Protein AF-0000000084494876 (afdb_homodimer)

Radius of gyration: 20.7 Å; Cα contacts (8 Å, |Δi|>4): 633; chains: 2; bounding box: 42×63×47 Å

InterPro domains:
  IPR000182 GNAT domain [PF00583] (44-139)
  IPR000182 GNAT domain [PS51186] (1-165)
  IPR016181 Acyl-CoA N-acyltransferase [SSF55729] (1-165)

Sequence (330 aa):
MLIRNIRPNDSEKFVKLVKAVENESNFMLFEPGERMMEPGQQKRRIEAMEKEGNSTIILAEDNNDLIGYLIAIGGSARRKRHSAYLVIGILKEYRGLGIGTKLFKNLEEWAHEHHIHRLELTVIANNEAGLGLYKKIGFVSEGIKKHSLLINDNYVDEYYMAKLLMLIRNIRPNDSEKFVKLVKAVENESNFMLFEPGERMMEPGQQKRRIEAMEKEGNSTIILAEDNNDLIGYLIAIGGSARRKRHSAYLVIGILKEYRGLGIGTKLFKNLEEWAHEHHIHRLELTVIANNEAGLGLYKKIGFVSEGIKKHSLLINDNYVDEYYMAKLL

Structure (mmCIF, N/CA/C/O backbone):
data_AF-0000000084494876-model_v1
#
loop_
_entity.id
_entity.type
_entity.pdbx_description
1 polymer 'GCN5 family acetyltransferase'
#
loop_
_atom_site.group_PDB
_atom_site.id
_atom_site.type_symbol
_atom_site.label_atom_id
_atom_site.label_alt_id
_atom_site.label_comp_id
_atom_site.label_asym_id
_atom_site.label_entity_id
_atom_site.label_seq_id
_atom_site.pdbx_PDB_ins_code
_atom_site.Cartn_x
_atom_site.Cartn_y
_atom_site.Cartn_z
_atom_site.occupancy
_atom_site.B_iso_or_equiv
_atom_site.auth_seq_id
_atom_site.auth_comp_id
_atom_site.auth_asym_id
_atom_site.auth_atom_id
_atom_site.pdbx_PDB_model_num
ATOM 1 N N . MET A 1 1 ? -7.777 29.594 13.438 1 90.12 1 MET A N 1
ATOM 2 C CA . MET A 1 1 ? -7.43 28.344 12.758 1 90.12 1 MET A CA 1
ATOM 3 C C . MET A 1 1 ? -8.688 27.594 12.32 1 90.12 1 MET A C 1
ATOM 5 O O . MET A 1 1 ? -9.617 27.406 13.109 1 90.12 1 MET A O 1
ATOM 9 N N . LEU A 1 2 ? -8.781 27.281 11.094 1 96.12 2 LEU A N 1
ATOM 10 C CA . LEU A 1 2 ? -9.938 26.625 10.492 1 96.12 2 LEU A CA 1
ATOM 11 C C . LEU A 1 2 ? -9.57 25.234 9.992 1 96.12 2 LEU A C 1
ATOM 13 O O . LEU A 1 2 ? -8.508 25.047 9.383 1 96.12 2 LEU A O 1
ATOM 17 N N . ILE A 1 3 ? -10.398 24.25 10.359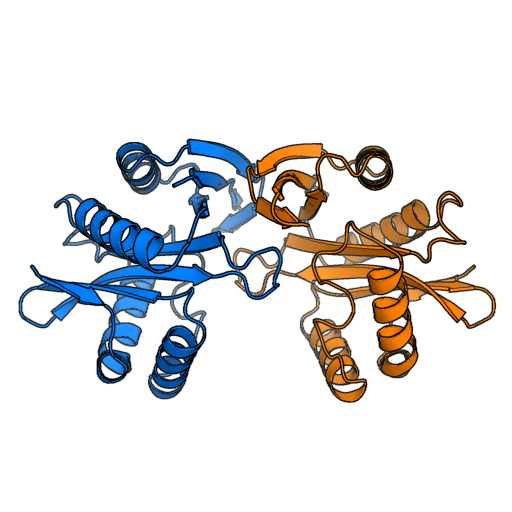 1 98.56 3 ILE A N 1
ATOM 18 C CA . ILE A 1 3 ? -10.273 22.906 9.828 1 98.56 3 ILE A CA 1
ATOM 19 C C . ILE A 1 3 ? -11.414 22.625 8.852 1 98.56 3 ILE A C 1
ATOM 21 O O . ILE A 1 3 ? -12.586 22.797 9.188 1 98.56 3 ILE A O 1
ATOM 25 N N . ARG A 1 4 ? -11.047 22.172 7.688 1 97.56 4 ARG A N 1
ATOM 26 C CA . ARG A 1 4 ? -12.102 21.953 6.699 1 97.56 4 ARG A CA 1
ATOM 27 C C . ARG A 1 4 ? -11.648 20.953 5.637 1 97.56 4 ARG A C 1
ATOM 29 O O . ARG A 1 4 ? -10.453 20.703 5.484 1 97.56 4 ARG A O 1
ATOM 36 N N . ASN A 1 5 ? -12.609 20.484 4.852 1 97.31 5 ASN A N 1
ATOM 37 C CA . ASN A 1 5 ? -12.305 19.641 3.701 1 97.31 5 ASN A CA 1
ATOM 38 C C . ASN A 1 5 ? -11.703 20.453 2.555 1 97.31 5 ASN A C 1
ATOM 40 O O . ASN A 1 5 ? -12.07 21.609 2.35 1 97.31 5 ASN A O 1
ATOM 44 N N . ILE A 1 6 ? -10.914 19.844 1.792 1 98.25 6 ILE A N 1
ATOM 45 C CA . ILE A 1 6 ? -10.305 20.453 0.62 1 98.25 6 ILE A CA 1
ATOM 46 C C . ILE A 1 6 ? -11.367 20.688 -0.452 1 98.25 6 ILE A C 1
ATOM 48 O O . ILE A 1 6 ? -12.367 19.969 -0.501 1 98.25 6 ILE A O 1
ATOM 52 N N . ARG A 1 7 ? -11.156 21.734 -1.254 1 97 7 ARG A N 1
ATOM 53 C CA . ARG A 1 7 ? -11.906 22 -2.479 1 97 7 ARG A CA 1
ATOM 54 C C . ARG A 1 7 ? -10.977 22.047 -3.686 1 97 7 ARG A C 1
ATOM 56 O O . ARG A 1 7 ? -9.789 22.344 -3.547 1 97 7 ARG A O 1
ATOM 63 N N . PRO A 1 8 ? -11.57 21.719 -4.863 1 97.12 8 PRO A N 1
ATOM 64 C CA . PRO A 1 8 ? -10.719 21.734 -6.055 1 97.12 8 PRO A CA 1
ATOM 65 C C . PRO A 1 8 ? -9.945 23.031 -6.219 1 97.12 8 PRO A C 1
ATOM 67 O O . PRO A 1 8 ? -8.789 23.031 -6.648 1 97.12 8 PRO A O 1
ATOM 70 N N . ASN A 1 9 ? -10.438 24.094 -5.816 1 96.31 9 ASN A N 1
ATOM 71 C CA . ASN A 1 9 ? -9.805 25.406 -5.98 1 96.31 9 ASN A CA 1
ATOM 72 C C . ASN A 1 9 ? -8.648 25.594 -4.996 1 96.31 9 ASN A C 1
ATOM 74 O O . ASN A 1 9 ? -7.871 26.531 -5.125 1 96.31 9 ASN A O 1
ATOM 78 N N . ASP A 1 10 ? -8.469 24.672 -4.062 1 97.62 10 ASP A N 1
ATOM 79 C CA . ASP A 1 10 ? -7.367 24.734 -3.109 1 97.62 10 ASP A CA 1
ATOM 80 C C . ASP A 1 10 ? -6.098 24.125 -3.709 1 97.62 10 ASP A C 1
ATOM 82 O O . ASP A 1 10 ? -5.027 24.188 -3.1 1 97.62 10 ASP A O 1
ATOM 86 N N . SER A 1 11 ? -6.148 23.578 -4.922 1 97.69 11 SER A N 1
ATOM 87 C CA . SER A 1 11 ? -5.121 22.719 -5.492 1 97.69 11 SER A CA 1
ATOM 88 C C . SER A 1 11 ? -3.76 23.406 -5.5 1 97.69 11 SER A C 1
ATOM 90 O O . SER A 1 11 ? -2.754 22.812 -5.113 1 97.69 11 SER A O 1
ATOM 92 N N . GLU A 1 12 ? -3.691 24.609 -5.898 1 97.31 12 GLU A N 1
ATOM 93 C CA . GLU A 1 12 ? -2.422 25.328 -5.988 1 97.31 12 GLU A CA 1
ATOM 94 C C . GLU A 1 12 ? -1.79 25.516 -4.609 1 97.31 12 GLU A C 1
ATOM 96 O O . GLU A 1 12 ? -0.613 25.203 -4.414 1 97.31 12 GLU A O 1
ATOM 101 N N . LYS A 1 13 ? -2.547 26.016 -3.668 1 98 13 LYS A N 1
ATOM 102 C CA . LYS A 1 13 ? -2.049 26.234 -2.311 1 98 13 LYS A CA 1
ATOM 103 C C . LYS A 1 13 ? -1.667 24.906 -1.659 1 98 13 LYS A C 1
ATOM 105 O O . LYS A 1 13 ? -0.696 24.828 -0.901 1 98 13 LYS A O 1
ATOM 110 N N . PHE A 1 14 ? -2.451 23.922 -2.029 1 98.31 14 PHE A N 1
ATOM 111 C CA . PHE A 1 14 ? -2.197 22.594 -1.46 1 98.31 14 PHE A CA 1
ATOM 112 C C . PHE A 1 14 ? -0.864 22.047 -1.947 1 98.31 14 PHE A C 1
ATOM 114 O O . PHE A 1 14 ? -0.068 21.547 -1.153 1 98.31 14 PHE A O 1
ATOM 121 N N . VAL A 1 15 ? -0.612 22.141 -3.207 1 97.69 15 VAL A N 1
ATOM 122 C CA . VAL A 1 15 ? 0.645 21.656 -3.781 1 97.69 15 VAL A CA 1
ATOM 123 C C . VAL A 1 15 ? 1.817 22.391 -3.119 1 97.69 15 VAL A C 1
ATOM 125 O O . VAL A 1 15 ? 2.818 21.75 -2.766 1 97.69 15 VAL A O 1
ATOM 128 N N . LYS A 1 16 ? 1.682 23.688 -2.887 1 97.06 16 LYS A N 1
ATOM 129 C CA . LYS A 1 16 ? 2.721 24.469 -2.229 1 97.06 16 LYS A CA 1
ATOM 130 C C . LYS A 1 16 ? 2.936 24 -0.792 1 97.06 16 LYS A C 1
ATOM 132 O O . LYS A 1 16 ? 4.074 23.906 -0.328 1 97.06 16 LYS A O 1
ATOM 137 N N . LEU A 1 17 ? 1.877 23.766 -0.123 1 98.12 17 LEU A N 1
ATOM 138 C CA . LEU A 1 17 ? 1.954 23.312 1.259 1 98.12 17 LEU A CA 1
ATOM 139 C C . LEU A 1 17 ? 2.678 21.969 1.345 1 98.12 17 LEU A C 1
ATOM 141 O O . LEU A 1 17 ? 3.57 21.797 2.178 1 98.12 17 LEU A O 1
ATOM 145 N N . VAL A 1 18 ? 2.271 21 0.525 1 97.69 18 VAL A N 1
ATOM 146 C CA . VAL A 1 18 ? 2.887 19.672 0.54 1 97.69 18 VAL A CA 1
ATOM 147 C C . VAL A 1 18 ? 4.391 19.797 0.3 1 97.69 18 VAL A C 1
ATOM 149 O O . VAL A 1 18 ? 5.191 19.188 1.015 1 97.69 18 VAL A O 1
ATOM 152 N N . LYS A 1 19 ? 4.75 20.609 -0.639 1 96.81 19 LYS A N 1
ATOM 153 C CA . LYS A 1 19 ? 6.164 20.828 -0.935 1 96.81 19 LYS A CA 1
ATOM 154 C C . LYS A 1 19 ? 6.895 21.406 0.272 1 96.81 19 LYS A C 1
ATOM 156 O O . LYS A 1 19 ? 8 20.984 0.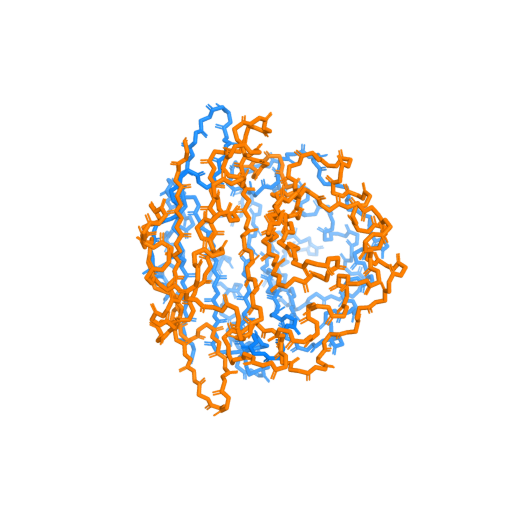6 1 96.81 19 LYS A O 1
ATOM 161 N N . ALA A 1 20 ? 6.312 22.375 0.868 1 97.31 20 ALA A N 1
ATOM 162 C CA . ALA A 1 20 ? 6.922 23.031 2.031 1 97.31 20 ALA A CA 1
ATOM 163 C C . ALA A 1 20 ? 7.113 22.031 3.172 1 97.31 20 ALA A C 1
ATOM 165 O O . ALA A 1 20 ? 8.172 21.984 3.795 1 97.31 20 ALA A O 1
ATOM 166 N N . VAL A 1 21 ? 6.121 21.25 3.426 1 97.31 21 VAL A N 1
ATOM 167 C CA . VAL A 1 21 ? 6.18 20.25 4.484 1 97.31 21 VAL A CA 1
ATOM 168 C C . VAL A 1 21 ? 7.277 19.234 4.18 1 97.31 21 VAL A C 1
ATOM 170 O O . VAL A 1 21 ? 8.078 18.891 5.051 1 97.31 21 VAL A O 1
ATOM 173 N N . GLU A 1 22 ? 7.301 18.719 2.947 1 95.56 22 GLU A N 1
ATOM 174 C CA . GLU A 1 22 ? 8.305 17.75 2.535 1 95.56 22 GLU A CA 1
ATOM 175 C C . GLU A 1 22 ? 9.711 18.328 2.635 1 95.56 22 GLU A C 1
ATOM 177 O O . GLU A 1 22 ? 10.664 17.594 2.93 1 95.56 22 GLU A O 1
ATOM 182 N N . ASN A 1 23 ? 9.836 19.594 2.465 1 95.56 23 ASN A N 1
ATOM 183 C CA . ASN A 1 23 ? 11.125 20.25 2.539 1 95.56 23 ASN A CA 1
ATOM 184 C C . ASN A 1 23 ? 11.594 20.406 3.984 1 95.56 23 ASN A C 1
ATOM 186 O O . ASN A 1 23 ? 12.797 20.438 4.25 1 95.56 23 ASN A O 1
ATOM 190 N N . GLU A 1 24 ? 10.695 20.438 4.848 1 95.69 24 GLU A N 1
ATOM 191 C CA . GLU A 1 24 ? 11.062 20.766 6.223 1 95.69 24 GLU A CA 1
ATOM 192 C C . GLU A 1 24 ? 11.07 19.516 7.102 1 95.69 24 GLU A C 1
ATOM 194 O O . GLU A 1 24 ? 11.367 19.594 8.297 1 95.69 24 GLU A O 1
ATOM 199 N N . SER A 1 25 ? 10.688 18.438 6.582 1 92.06 25 SER A N 1
ATOM 200 C CA . SER A 1 25 ? 10.555 17.234 7.391 1 92.06 25 SER A CA 1
ATOM 201 C C . SER A 1 25 ? 11.398 16.094 6.832 1 92.06 25 SER A C 1
ATOM 203 O O . SER A 1 25 ? 11.469 15.906 5.617 1 92.06 25 SER A O 1
ATOM 205 N N . ASN A 1 26 ? 11.969 15.289 7.746 1 91.06 26 ASN A N 1
ATOM 206 C CA . ASN A 1 26 ? 12.719 14.102 7.344 1 91.06 26 ASN A CA 1
ATOM 207 C C . ASN A 1 26 ? 11.883 12.836 7.504 1 91.06 26 ASN A C 1
ATOM 209 O O . ASN A 1 26 ? 12.352 11.734 7.223 1 91.06 26 ASN A O 1
ATOM 213 N N . PHE A 1 27 ? 10.656 13 7.848 1 95.5 27 PHE A N 1
ATOM 214 C CA . PHE A 1 27 ? 9.844 11.836 8.18 1 95.5 27 PHE A CA 1
ATOM 215 C C . PHE A 1 27 ? 8.82 11.555 7.09 1 95.5 27 PHE A C 1
ATOM 217 O O . PHE A 1 27 ? 8.07 10.586 7.172 1 95.5 27 PHE A O 1
ATOM 224 N N . MET A 1 28 ? 8.875 12.445 6.078 1 96 28 MET A N 1
ATOM 225 C CA . MET A 1 28 ? 7.969 12.203 4.961 1 96 28 MET A CA 1
ATOM 226 C C . MET A 1 28 ? 8.523 11.133 4.027 1 96 28 MET A C 1
ATOM 228 O O . MET A 1 28 ? 9.742 10.945 3.943 1 96 28 MET A O 1
ATOM 232 N N . LEU A 1 29 ? 7.656 10.5 3.303 1 97 29 LEU A N 1
ATOM 233 C CA . LEU A 1 29 ? 8.039 9.406 2.418 1 97 29 LEU A CA 1
ATOM 234 C C . LEU A 1 29 ? 8.922 9.906 1.281 1 97 29 LEU A C 1
ATOM 236 O O . LEU A 1 29 ? 9.969 9.32 1.003 1 97 29 LEU A O 1
ATOM 240 N N . PHE A 1 30 ? 8.461 10.992 0.651 1 96.56 30 PHE A N 1
ATOM 241 C CA . PHE A 1 30 ? 9.172 11.5 -0.515 1 96.56 30 PHE A CA 1
ATOM 242 C C . PHE A 1 30 ? 10.242 12.5 -0.102 1 96.56 30 PHE A C 1
ATOM 244 O O . PHE A 1 30 ? 10 13.359 0.752 1 96.56 30 PHE A O 1
ATOM 251 N N . GLU A 1 31 ? 11.336 12.391 -0.733 1 94.81 31 GLU A N 1
ATOM 252 C CA . GLU A 1 31 ? 12.383 13.391 -0.534 1 94.81 31 GLU A CA 1
ATOM 253 C C . GLU A 1 31 ? 12.031 14.703 -1.22 1 94.81 31 GLU A C 1
ATOM 255 O O . GLU A 1 31 ? 11.242 14.727 -2.164 1 94.81 31 GLU A O 1
ATOM 260 N N . PRO A 1 32 ? 12.672 15.789 -0.677 1 92 32 PRO A N 1
ATOM 261 C CA . PRO A 1 32 ? 12.406 17.078 -1.315 1 92 32 PRO A CA 1
ATOM 262 C C . PRO A 1 32 ? 12.656 17.047 -2.822 1 92 32 PRO A C 1
ATOM 264 O O . PRO A 1 32 ? 13.711 16.594 -3.271 1 92 32 PRO A O 1
ATOM 267 N N . GLY A 1 33 ? 11.625 17.469 -3.537 1 89.69 33 GLY A N 1
ATOM 268 C CA . GLY A 1 33 ? 11.781 17.609 -4.977 1 89.69 33 GLY A CA 1
ATOM 269 C C . GLY A 1 33 ? 11.586 16.297 -5.723 1 89.69 33 GLY A C 1
ATOM 270 O O . GLY A 1 33 ? 11.68 16.25 -6.949 1 89.69 33 GLY A O 1
ATOM 271 N N . GLU A 1 34 ? 11.359 15.25 -5.031 1 94 34 GLU A N 1
ATOM 272 C CA . GLU A 1 34 ? 11.234 13.945 -5.668 1 94 34 GLU A CA 1
ATOM 273 C C . GLU A 1 34 ? 9.969 13.867 -6.52 1 94 34 GLU A C 1
ATOM 275 O O . GLU A 1 34 ? 10 13.344 -7.637 1 94 34 GLU A O 1
ATOM 280 N N . ARG A 1 35 ? 8.867 14.266 -5.922 1 88 35 ARG A N 1
ATOM 281 C CA . ARG A 1 35 ? 7.617 14.203 -6.672 1 88 35 ARG A CA 1
ATOM 282 C C . ARG A 1 35 ? 7.262 15.57 -7.25 1 88 35 ARG A C 1
ATOM 284 O O . ARG A 1 35 ? 7.516 16.594 -6.621 1 88 35 ARG A O 1
ATOM 291 N N . MET A 1 36 ? 6.863 15.547 -8.461 1 86.69 36 MET A N 1
ATOM 292 C CA . MET A 1 36 ? 6.348 16.766 -9.086 1 86.69 36 MET A CA 1
ATOM 293 C C . MET A 1 36 ? 4.824 16.75 -9.133 1 86.69 36 MET A C 1
ATOM 295 O O . MET A 1 36 ? 4.227 15.891 -9.781 1 86.69 36 MET A O 1
ATOM 299 N N . MET A 1 37 ? 4.277 17.609 -8.352 1 90.25 37 MET A N 1
ATOM 300 C CA . MET A 1 37 ? 2.822 17.734 -8.336 1 90.25 37 MET A CA 1
ATOM 301 C C . MET A 1 37 ? 2.375 18.969 -9.109 1 90.25 37 MET A C 1
ATOM 303 O O . MET A 1 37 ? 2.793 20.078 -8.805 1 90.25 37 MET A O 1
ATOM 307 N N . GLU A 1 38 ? 1.616 18.734 -10.086 1 94 38 GLU A N 1
ATOM 308 C CA . GLU A 1 38 ? 1.017 19.844 -10.82 1 94 38 GLU A CA 1
ATOM 309 C C . GLU A 1 38 ? -0.379 20.156 -10.297 1 94 38 GLU A C 1
ATOM 311 O O . GLU A 1 38 ? -1.199 19.266 -10.102 1 94 38 GLU A O 1
ATOM 316 N N . PRO A 1 39 ? -0.558 21.453 -10.164 1 94.88 39 PRO A N 1
ATOM 317 C CA . PRO A 1 39 ? -1.86 21.844 -9.609 1 94.88 39 PRO A CA 1
ATOM 318 C C . PRO A 1 39 ? -3.029 21.281 -10.414 1 94.88 39 PRO A C 1
ATOM 320 O O . PRO A 1 39 ? -4.047 20.891 -9.836 1 94.88 39 PRO A O 1
ATOM 323 N N . GLY A 1 40 ? -2.883 21.234 -11.656 1 95 40 GLY A N 1
ATOM 324 C CA . GLY A 1 40 ? -3.938 20.656 -12.477 1 95 40 GLY A CA 1
ATOM 325 C C . GLY A 1 40 ? -4.195 19.188 -12.188 1 95 40 GLY A C 1
ATOM 326 O O . GLY A 1 40 ? -5.348 18.766 -12.094 1 95 40 GLY A O 1
ATOM 327 N N . GLN A 1 41 ? -3.205 18.469 -12.039 1 95.62 41 GLN A N 1
ATOM 328 C CA . GLN A 1 41 ? -3.32 17.047 -11.688 1 95.62 41 GLN A CA 1
ATOM 329 C C . GLN A 1 41 ? -3.934 16.875 -10.305 1 95.62 41 GLN A C 1
ATOM 331 O O . GLN A 1 41 ? -4.762 15.992 -10.086 1 95.62 41 GLN A O 1
ATOM 336 N N . GLN A 1 42 ? -3.467 17.734 -9.453 1 96.62 42 GLN A N 1
ATOM 337 C CA . GLN A 1 42 ? -4.008 17.672 -8.102 1 96.62 42 GLN A CA 1
ATOM 338 C C . GLN A 1 42 ? -5.5 18 -8.094 1 96.62 42 GLN A C 1
ATOM 340 O O . GLN A 1 42 ? -6.266 17.391 -7.34 1 96.62 42 GLN A O 1
ATOM 345 N N . LYS A 1 43 ? -5.902 18.953 -8.859 1 97.06 43 LYS A N 1
ATOM 346 C CA . LYS A 1 43 ? -7.32 19.281 -8.969 1 97.06 43 LYS A CA 1
ATOM 347 C C . LYS A 1 43 ? -8.141 18.062 -9.398 1 97.06 43 LYS A C 1
ATOM 349 O O . LYS A 1 43 ? -9.188 17.781 -8.812 1 97.06 43 LYS A O 1
ATOM 354 N N . ARG A 1 44 ? -7.719 17.344 -10.391 1 96.88 44 ARG A N 1
ATOM 355 C CA . ARG A 1 44 ? -8.398 16.156 -10.875 1 96.88 44 ARG A CA 1
ATOM 356 C C . ARG A 1 44 ? -8.445 15.07 -9.797 1 96.88 44 ARG A C 1
ATOM 358 O O . ARG A 1 44 ? -9.445 14.367 -9.664 1 96.88 44 ARG A O 1
ATOM 365 N N . ARG A 1 45 ? -7.375 15.016 -9.055 1 97.31 45 ARG A N 1
ATOM 366 C CA . ARG A 1 45 ? -7.316 14.023 -7.984 1 97.31 45 ARG A CA 1
ATOM 367 C C . ARG A 1 45 ? -8.352 14.328 -6.902 1 97.31 45 ARG A C 1
ATOM 369 O O . ARG A 1 45 ? -9.016 13.422 -6.398 1 97.31 45 ARG A O 1
ATOM 376 N N . ILE A 1 46 ? -8.414 15.586 -6.559 1 97.62 46 ILE A N 1
ATOM 377 C CA . ILE A 1 46 ? -9.375 16.016 -5.551 1 97.62 46 ILE A CA 1
ATOM 378 C C . ILE A 1 46 ? -10.789 15.695 -6.027 1 97.62 46 ILE A C 1
ATOM 380 O O . ILE A 1 46 ? -11.609 15.172 -5.262 1 97.62 46 ILE A O 1
ATOM 384 N N . GLU A 1 47 ? -11.055 15.938 -7.262 1 97.56 47 GLU A N 1
ATOM 385 C CA . GLU A 1 47 ? -12.359 15.641 -7.84 1 97.56 47 GLU A CA 1
ATOM 386 C C . GLU A 1 47 ? -12.641 14.141 -7.832 1 97.56 47 GLU A C 1
ATOM 388 O O . GLU A 1 47 ? -13.758 13.711 -7.535 1 97.56 47 GLU A O 1
ATOM 393 N N . ALA A 1 48 ? -11.656 13.391 -8.148 1 97.31 48 ALA A N 1
ATOM 394 C CA . ALA A 1 48 ? -11.805 11.938 -8.156 1 97.31 48 ALA A CA 1
ATOM 395 C C . ALA A 1 48 ? -12.094 11.414 -6.754 1 97.31 48 ALA A C 1
ATOM 397 O O . ALA A 1 48 ? -12.914 10.508 -6.586 1 97.31 48 ALA A O 1
ATOM 398 N N . MET A 1 49 ? -11.43 11.938 -5.789 1 97.44 49 MET A N 1
ATOM 399 C CA . MET A 1 49 ? -11.641 11.539 -4.398 1 97.44 49 MET A CA 1
ATOM 400 C C . MET A 1 49 ? -13.086 11.773 -3.98 1 97.44 49 MET A C 1
ATOM 402 O O . MET A 1 49 ? -13.688 10.945 -3.301 1 97.44 49 MET A O 1
ATOM 406 N N . GLU A 1 50 ? -13.516 12.906 -4.348 1 95 50 GLU A N 1
ATOM 407 C CA . GLU A 1 50 ? -14.898 13.242 -4.02 1 95 50 GLU A CA 1
ATOM 408 C C . GLU A 1 50 ? -15.867 12.234 -4.625 1 95 50 GLU A C 1
ATOM 410 O O . GLU A 1 50 ? -16.828 11.82 -3.971 1 95 50 GLU A O 1
ATOM 415 N N . LYS A 1 51 ? -15.602 11.812 -5.801 1 95.5 51 LYS A N 1
ATOM 416 C CA . LYS A 1 51 ? -16.453 10.867 -6.5 1 95.5 51 LYS A CA 1
ATOM 417 C C . LYS A 1 51 ? -16.359 9.477 -5.891 1 95.5 51 LYS A C 1
ATOM 419 O O . LYS A 1 51 ? -17.344 8.75 -5.805 1 95.5 51 LYS A O 1
ATOM 424 N N . GLU A 1 52 ? -15.156 9.07 -5.496 1 95.62 52 GLU A N 1
ATOM 425 C CA . GLU A 1 52 ? -14.922 7.758 -4.91 1 95.62 52 GLU A CA 1
ATOM 426 C C . GLU A 1 52 ? -15.68 7.602 -3.592 1 95.62 52 GLU A C 1
ATOM 428 O O . GLU A 1 52 ? -16.203 6.523 -3.293 1 95.62 52 GLU A O 1
ATOM 433 N N . GLY A 1 53 ? -15.602 8.617 -2.801 1 96.88 53 GLY A N 1
ATOM 434 C CA . GLY A 1 53 ? -16.438 8.672 -1.612 1 96.88 53 GLY A CA 1
ATOM 435 C C . GLY A 1 53 ? -15.766 8.102 -0.38 1 96.88 53 GLY A C 1
ATOM 436 O O . GLY A 1 53 ? -16.297 8.211 0.729 1 96.88 53 GLY A O 1
ATOM 437 N N . ASN A 1 54 ? -14.633 7.512 -0.543 1 98.56 54 ASN A N 1
ATOM 438 C CA . ASN A 1 54 ? -13.953 6.957 0.625 1 98.56 54 ASN A CA 1
ATOM 439 C C . ASN A 1 54 ? -12.547 7.523 0.783 1 98.56 54 ASN A C 1
ATOM 441 O O . ASN A 1 54 ? -11.688 6.898 1.404 1 98.56 54 ASN A O 1
ATOM 445 N N . SER A 1 55 ? -12.258 8.633 0.172 1 98.75 55 SER A N 1
ATOM 446 C CA . SER A 1 55 ? -11.016 9.391 0.302 1 98.75 55 SER A CA 1
ATOM 447 C C . SER A 1 55 ? -11.297 10.875 0.514 1 98.75 55 SER A C 1
ATOM 449 O O . SER A 1 55 ? -12.328 11.391 0.069 1 98.75 55 SER A O 1
ATOM 451 N N . THR A 1 56 ? -10.32 11.539 1.18 1 98.56 56 THR A N 1
ATOM 452 C CA . THR A 1 56 ? -10.492 12.969 1.38 1 98.56 56 THR A CA 1
ATOM 453 C C . THR A 1 56 ? -9.18 13.617 1.821 1 98.56 56 THR A C 1
ATOM 455 O O . THR A 1 56 ? -8.18 12.922 2.029 1 98.56 56 THR A O 1
ATOM 458 N N . ILE A 1 57 ? -9.219 14.898 1.856 1 98.81 57 ILE A N 1
ATOM 459 C CA . ILE A 1 57 ? -8.156 15.711 2.432 1 98.81 57 ILE A CA 1
ATOM 460 C C . ILE A 1 57 ? -8.75 16.75 3.371 1 98.81 57 ILE A C 1
ATOM 462 O O . ILE A 1 57 ? -9.633 17.516 2.979 1 98.81 57 ILE A O 1
ATOM 466 N N . ILE A 1 58 ? -8.32 16.734 4.539 1 98.88 58 ILE A N 1
ATOM 467 C CA . ILE A 1 58 ? -8.672 17.766 5.52 1 98.88 58 ILE A CA 1
ATOM 468 C C . ILE A 1 58 ? -7.547 18.781 5.633 1 98.88 58 ILE A C 1
ATOM 470 O O . ILE A 1 58 ? -6.375 18.422 5.746 1 98.88 58 ILE A O 1
ATOM 474 N N . LEU A 1 59 ? -7.934 20.047 5.621 1 98.88 59 LEU A N 1
ATOM 475 C CA . LEU A 1 59 ? -6.961 21.141 5.652 1 98.88 59 LEU A CA 1
ATOM 476 C C . LEU A 1 59 ? -7.051 21.906 6.965 1 98.88 59 LEU A C 1
ATOM 478 O O . LEU A 1 59 ? -8.141 22.109 7.5 1 98.88 59 LEU A O 1
ATOM 482 N N . ALA A 1 60 ? -5.918 22.312 7.477 1 98.88 60 ALA A N 1
ATOM 483 C CA . ALA A 1 60 ? -5.82 23.344 8.508 1 98.88 60 ALA A CA 1
ATOM 484 C C . ALA A 1 60 ? -5.395 24.672 7.898 1 98.88 60 ALA A C 1
ATOM 486 O O . ALA A 1 60 ? -4.406 24.75 7.16 1 98.88 60 ALA A O 1
ATOM 487 N N . GLU A 1 61 ? -6.117 25.656 8.203 1 98.19 61 GLU A N 1
ATOM 488 C CA . GLU A 1 61 ? -5.902 26.984 7.629 1 98.19 61 GLU A CA 1
ATOM 489 C C . GLU A 1 61 ? -5.777 28.031 8.727 1 98.19 61 GLU A C 1
ATOM 491 O O . GLU A 1 61 ? -6.527 28.016 9.703 1 98.19 61 GLU A O 1
ATOM 496 N N . ASP A 1 62 ? -4.719 28.844 8.625 1 96.94 62 ASP A N 1
ATOM 497 C CA . ASP A 1 62 ? -4.52 30 9.492 1 96.94 62 ASP A CA 1
ATOM 498 C C . ASP A 1 62 ? -4.383 31.281 8.672 1 96.94 62 ASP A C 1
ATOM 500 O O . ASP A 1 62 ? -3.436 31.438 7.898 1 96.94 62 ASP A O 1
ATOM 504 N N . ASN A 1 63 ? -5.277 32.281 8.852 1 93.62 63 ASN A N 1
ATOM 505 C CA . ASN A 1 63 ? -5.27 33.562 8.133 1 93.62 63 ASN A CA 1
ATOM 506 C C . ASN A 1 63 ? -5.188 33.344 6.625 1 93.62 63 ASN A C 1
ATOM 508 O O . ASN A 1 63 ? -4.328 33.938 5.961 1 93.62 63 ASN A O 1
ATOM 512 N N . ASN A 1 64 ? -5.891 32.375 6.035 1 91.44 64 ASN A N 1
ATOM 513 C CA . ASN A 1 64 ? -6.062 32.094 4.621 1 91.44 64 ASN A CA 1
ATOM 514 C C . ASN A 1 64 ? -4.855 31.344 4.055 1 91.44 64 ASN A C 1
ATOM 516 O O . ASN A 1 64 ? -4.75 31.156 2.84 1 91.44 64 ASN A O 1
ATOM 520 N N . ASP A 1 65 ? -4.004 31.016 4.973 1 96.56 65 ASP A N 1
ATOM 521 C CA . ASP A 1 65 ? -2.869 30.188 4.555 1 96.56 65 ASP A CA 1
ATOM 522 C C . ASP A 1 65 ? -3.031 28.75 5.02 1 96.56 65 ASP A C 1
ATOM 524 O O . ASP A 1 65 ? -3.449 28.5 6.152 1 96.56 65 ASP A O 1
ATOM 528 N N . LEU A 1 66 ? -2.779 27.844 4.121 1 98.62 66 LEU A N 1
ATOM 529 C CA . LEU A 1 66 ? -2.777 26.453 4.527 1 98.62 66 LEU A CA 1
ATOM 530 C C . LEU A 1 66 ? -1.534 26.125 5.348 1 98.62 66 LEU A C 1
ATOM 532 O O . LEU A 1 66 ? -0.417 26.469 4.953 1 98.62 66 LEU A O 1
ATOM 536 N N . ILE A 1 67 ? -1.732 25.453 6.504 1 98.69 67 ILE A N 1
ATOM 537 C CA . ILE A 1 67 ? -0.594 25.234 7.391 1 98.69 67 ILE A CA 1
ATOM 538 C C . ILE A 1 67 ? -0.463 23.75 7.715 1 98.69 67 ILE A C 1
ATOM 540 O O . ILE A 1 67 ? 0.515 23.328 8.336 1 98.69 67 ILE A O 1
ATOM 544 N N . GLY A 1 68 ? -1.396 22.922 7.352 1 98.75 68 GLY A N 1
ATOM 545 C CA . GLY A 1 68 ? -1.363 21.484 7.578 1 98.75 68 GLY A CA 1
ATOM 546 C C . GLY A 1 68 ? -2.432 20.734 6.805 1 98.75 68 GLY A C 1
ATOM 547 O O . GLY A 1 68 ? -3.365 21.344 6.277 1 98.75 68 GLY A O 1
ATOM 548 N N . TYR A 1 69 ? -2.211 19.453 6.668 1 98.88 69 TYR A N 1
ATOM 549 C CA . TYR A 1 69 ? -3.166 18.609 5.953 1 98.88 69 TYR A CA 1
ATOM 550 C C . TYR A 1 69 ? -3.176 17.188 6.512 1 98.88 69 TYR A C 1
ATOM 552 O O . TYR A 1 69 ? -2.213 16.766 7.156 1 98.88 69 TYR A O 1
ATOM 560 N N . LEU A 1 70 ? -4.219 16.547 6.355 1 98.94 70 LEU A N 1
ATOM 561 C CA . LEU A 1 70 ? -4.418 15.125 6.594 1 98.94 70 LEU A CA 1
ATOM 562 C C . LEU A 1 70 ? -5.137 14.469 5.418 1 98.94 70 LEU A C 1
ATOM 564 O O . LEU A 1 70 ? -6.281 14.805 5.117 1 98.94 70 LEU A O 1
ATOM 568 N N . ILE A 1 71 ? -4.445 13.578 4.766 1 98.81 71 ILE A N 1
ATOM 569 C CA . ILE A 1 71 ? -4.98 12.859 3.615 1 98.81 71 ILE A CA 1
ATOM 570 C C . ILE A 1 71 ? -5.469 11.477 4.051 1 98.81 71 ILE A C 1
ATOM 572 O O . ILE A 1 71 ? -4.793 10.781 4.812 1 98.81 71 ILE A O 1
ATOM 576 N N . ALA A 1 72 ? -6.609 11.102 3.633 1 98.88 72 ALA A N 1
ATOM 577 C CA . ALA A 1 72 ? -7.145 9.75 3.744 1 98.88 72 ALA A CA 1
ATOM 578 C C . ALA A 1 72 ? -7.355 9.133 2.365 1 98.88 72 ALA A C 1
ATOM 580 O O . ALA A 1 72 ? -8.141 9.641 1.562 1 98.88 72 ALA A O 1
ATOM 581 N N . ILE A 1 73 ? -6.664 8.094 2.117 1 98.69 73 ILE A N 1
ATOM 582 C CA . ILE A 1 73 ? -6.773 7.387 0.843 1 98.69 73 ILE A CA 1
ATOM 583 C C . ILE A 1 73 ? -7.508 6.066 1.042 1 98.69 73 ILE A C 1
ATOM 585 O O . ILE A 1 73 ? -6.949 5.113 1.596 1 98.69 73 ILE A O 1
ATOM 589 N N . GLY A 1 74 ? -8.672 5.973 0.506 1 98.62 74 GLY A N 1
ATOM 590 C CA . GLY A 1 74 ? -9.484 4.773 0.643 1 98.62 74 GLY A CA 1
ATOM 591 C C . GLY A 1 74 ? -9.047 3.648 -0.274 1 98.62 74 GLY A C 1
ATOM 592 O O . GLY A 1 74 ? -8.531 3.895 -1.367 1 98.62 74 GLY A O 1
ATOM 593 N N . GLY A 1 75 ? -9.266 2.449 0.204 1 98.12 75 GLY A N 1
ATOM 594 C CA . GLY A 1 75 ? -8.969 1.301 -0.638 1 98.12 75 GLY A CA 1
ATOM 595 C C . GLY A 1 75 ? -9.812 1.257 -1.901 1 98.12 75 GLY A C 1
ATOM 596 O O . GLY A 1 75 ? -10.992 1.604 -1.881 1 98.12 75 GLY A O 1
ATOM 597 N N . SER A 1 76 ? -9.195 0.807 -2.996 1 96.25 76 SER A N 1
ATOM 598 C CA . SER A 1 76 ? -9.898 0.786 -4.277 1 96.25 76 SER A CA 1
ATOM 599 C C . SER A 1 76 ? -10.625 -0.538 -4.492 1 96.25 76 SER A C 1
ATOM 601 O O . SER A 1 76 ? -11.664 -0.583 -5.148 1 96.25 76 SER A O 1
ATOM 603 N N . ALA A 1 77 ? -10.047 -1.672 -4.016 1 97.38 77 ALA A N 1
ATOM 604 C CA . ALA A 1 77 ? -10.711 -2.965 -4.125 1 97.38 77 ALA A CA 1
ATOM 605 C C . ALA A 1 77 ? -11.984 -2.998 -3.279 1 97.38 77 ALA A C 1
ATOM 607 O O . ALA A 1 77 ? -12.039 -2.393 -2.205 1 97.38 77 ALA A O 1
ATOM 608 N N . ARG A 1 78 ? -12.984 -3.709 -3.697 1 97.19 78 ARG A N 1
ATOM 609 C CA . ARG A 1 78 ? -14.242 -3.82 -2.965 1 97.19 78 ARG A CA 1
ATOM 610 C C . ARG A 1 78 ? -14.008 -4.285 -1.532 1 97.19 78 ARG A C 1
ATOM 612 O O . ARG A 1 78 ? -14.594 -3.748 -0.592 1 97.19 78 ARG A O 1
ATOM 619 N N . ARG A 1 79 ? -13.078 -5.195 -1.347 1 98.19 79 ARG A N 1
ATOM 620 C CA . ARG A 1 79 ? -12.805 -5.789 -0.042 1 98.19 79 ARG A CA 1
ATOM 621 C C . ARG A 1 79 ? -12.07 -4.809 0.862 1 98.19 79 ARG A C 1
ATOM 623 O O . ARG A 1 79 ? -11.906 -5.062 2.059 1 98.19 79 ARG A O 1
ATOM 630 N N . LYS A 1 80 ? -11.68 -3.639 0.334 1 98.44 80 LYS A N 1
ATOM 631 C CA . LYS A 1 80 ? -10.812 -2.734 1.093 1 98.44 80 LYS A CA 1
ATOM 632 C C . LYS A 1 80 ? -11.453 -1.354 1.229 1 98.44 80 LYS A C 1
ATOM 634 O O . LYS A 1 80 ? -10.836 -0.431 1.766 1 98.44 80 LYS A O 1
ATOM 639 N N . ARG A 1 81 ? -12.648 -1.133 0.766 1 98.31 81 ARG A N 1
ATOM 640 C CA . ARG A 1 81 ? -13.25 0.19 0.676 1 98.31 81 ARG A CA 1
ATOM 641 C C . ARG A 1 81 ? -13.523 0.765 2.062 1 98.31 81 ARG A C 1
ATOM 643 O O . ARG A 1 81 ? -13.703 1.974 2.215 1 98.31 81 ARG A O 1
ATOM 650 N N . HIS A 1 82 ? -13.57 -0.082 3.072 1 98.69 82 HIS A N 1
ATOM 651 C CA . HIS A 1 82 ? -13.859 0.35 4.434 1 98.69 82 HIS A CA 1
ATOM 652 C C . HIS A 1 82 ? -12.602 0.863 5.129 1 98.69 82 HIS A C 1
ATOM 654 O O . HIS A 1 82 ? -12.664 1.295 6.285 1 98.69 82 HIS A O 1
ATOM 660 N N . SER A 1 83 ? -11.438 0.806 4.504 1 98.88 83 SER A N 1
ATOM 661 C CA . SER A 1 83 ? -10.156 1.185 5.086 1 98.88 83 SER A CA 1
ATOM 662 C C . SER A 1 83 ? -9.555 2.385 4.363 1 98.88 83 SER A C 1
ATOM 664 O O . SER A 1 83 ? -9.672 2.506 3.143 1 98.88 83 SER A O 1
ATOM 666 N N . ALA A 1 84 ? -8.875 3.264 5.094 1 98.94 84 ALA A N 1
ATOM 667 C CA . ALA A 1 84 ? -8.195 4.414 4.508 1 98.94 84 ALA A CA 1
ATOM 668 C C . ALA A 1 84 ? -6.781 4.555 5.066 1 98.94 84 ALA A C 1
ATOM 670 O O . ALA A 1 84 ? -6.57 4.453 6.277 1 98.94 84 ALA A O 1
ATOM 671 N N . TYR A 1 85 ? -5.828 4.73 4.223 1 98.94 85 TYR A N 1
ATOM 672 C CA . TYR A 1 85 ? -4.453 5.027 4.598 1 98.94 85 TYR A CA 1
ATOM 673 C C . TYR A 1 85 ? -4.25 6.527 4.785 1 98.94 85 TYR A C 1
ATOM 675 O O . TYR A 1 85 ? -4.734 7.328 3.984 1 98.94 85 TYR A O 1
ATOM 683 N N . LEU A 1 86 ? -3.51 6.906 5.797 1 98.94 86 LEU A N 1
ATOM 684 C CA . LEU A 1 86 ? -3.451 8.305 6.195 1 98.94 86 LEU A CA 1
ATOM 685 C C . LEU A 1 86 ? -2.045 8.867 6.012 1 98.94 86 LEU A C 1
ATOM 687 O O . LEU A 1 86 ? -1.058 8.18 6.281 1 98.94 86 LEU A O 1
ATOM 691 N N . VAL A 1 87 ? -2 10.086 5.617 1 98.69 87 VAL A N 1
ATOM 692 C CA . VAL A 1 87 ? -0.786 10.898 5.566 1 98.69 87 VAL A CA 1
ATOM 693 C C . VAL A 1 87 ? -1.051 12.266 6.18 1 98.69 87 VAL A C 1
ATOM 695 O O . VAL A 1 87 ? -2.031 12.93 5.832 1 98.69 87 VAL A O 1
ATOM 698 N N . ILE A 1 88 ? -0.232 12.68 7.051 1 98.75 88 ILE A N 1
ATOM 699 C CA . ILE A 1 88 ? -0.42 13.984 7.676 1 98.75 88 ILE A CA 1
ATOM 700 C C . ILE A 1 88 ? 0.856 14.812 7.539 1 98.75 88 ILE A C 1
ATOM 702 O O . ILE A 1 88 ? 1.963 14.273 7.594 1 98.75 88 ILE A O 1
ATOM 706 N N . GLY A 1 89 ? 0.683 16.047 7.297 1 98.31 89 GLY A N 1
ATOM 707 C CA . GLY A 1 89 ? 1.749 17.047 7.27 1 98.31 89 GLY A CA 1
ATOM 708 C C . GLY A 1 89 ? 1.345 18.375 7.871 1 98.31 89 GLY A C 1
ATOM 709 O O . GLY A 1 89 ? 0.244 18.859 7.617 1 98.31 89 GLY A O 1
ATOM 710 N N . ILE A 1 90 ? 2.148 18.906 8.695 1 98.44 90 ILE A N 1
ATOM 711 C CA . ILE A 1 90 ? 1.965 20.203 9.32 1 98.44 90 ILE A CA 1
ATOM 712 C C . ILE A 1 90 ? 3.262 21.016 9.227 1 98.44 90 ILE A C 1
ATOM 714 O O . ILE A 1 90 ? 4.348 20.484 9.469 1 98.44 90 ILE A O 1
ATOM 718 N N . LEU A 1 91 ? 3.164 22.234 8.875 1 98.19 91 LEU A N 1
ATOM 719 C CA . LEU A 1 91 ? 4.344 23.094 8.836 1 98.19 91 LEU A CA 1
ATOM 720 C C . LEU A 1 91 ? 5.051 23.109 10.188 1 98.19 91 LEU A C 1
ATOM 722 O O . LEU A 1 91 ? 4.398 23.141 11.234 1 98.19 91 LEU A O 1
ATOM 726 N N . LYS A 1 92 ? 6.328 23.141 10.094 1 97.25 92 LYS A N 1
ATOM 727 C CA . LYS A 1 92 ? 7.168 23.016 11.281 1 97.25 92 LYS A CA 1
ATOM 728 C C . LYS A 1 92 ? 6.797 24.062 12.328 1 97.25 92 LYS A C 1
ATOM 730 O O . LYS A 1 92 ? 6.648 23.734 13.508 1 97.25 92 LYS A O 1
ATOM 735 N N . GLU A 1 93 ? 6.602 25.281 11.938 1 96.12 93 GLU A N 1
ATOM 736 C CA . GLU A 1 93 ? 6.363 26.391 12.852 1 96.12 93 GLU A CA 1
ATOM 737 C C . GLU A 1 93 ? 5.016 26.234 13.555 1 96.12 93 GLU A C 1
ATOM 739 O O . GLU A 1 93 ? 4.746 26.922 14.547 1 96.12 93 GLU A O 1
ATOM 744 N N . TYR A 1 94 ? 4.195 25.344 13.102 1 97 94 TYR A N 1
ATOM 745 C CA . TYR A 1 94 ? 2.848 25.219 13.648 1 97 94 TYR A CA 1
ATOM 746 C C . TYR A 1 94 ? 2.689 23.906 14.398 1 97 94 TYR A C 1
ATOM 748 O O . TYR A 1 94 ? 1.584 23.547 14.812 1 97 94 TYR A O 1
ATOM 756 N N . ARG A 1 95 ? 3.711 23.172 14.562 1 95.81 95 ARG A N 1
ATOM 757 C CA . ARG A 1 95 ? 3.656 21.891 15.273 1 95.81 95 ARG A CA 1
ATOM 758 C C . ARG A 1 95 ? 3.621 22.109 16.781 1 95.81 95 ARG A C 1
ATOM 760 O O . ARG A 1 95 ? 4.059 23.156 17.281 1 95.81 95 ARG A O 1
ATOM 767 N N . GLY A 1 96 ? 3.051 21.125 17.453 1 94.5 96 GLY A N 1
ATOM 768 C CA . GLY A 1 96 ? 2.971 21.219 18.891 1 94.5 96 GLY A CA 1
ATOM 769 C C . GLY A 1 96 ? 1.875 22.141 19.375 1 94.5 96 GLY A C 1
ATOM 770 O O . GLY A 1 96 ? 1.829 22.5 20.547 1 94.5 96 GLY A O 1
ATOM 771 N N . LEU A 1 97 ? 0.973 22.531 18.5 1 95.94 97 LEU A N 1
ATOM 772 C CA . LEU A 1 97 ? -0.067 23.5 18.844 1 95.94 97 LEU A CA 1
ATOM 773 C C . LEU A 1 97 ? -1.446 22.859 18.797 1 95.94 97 LEU A C 1
ATOM 775 O O . LEU A 1 97 ? -2.465 23.547 18.766 1 95.94 97 LEU A O 1
ATOM 779 N N . GLY A 1 98 ? -1.499 21.547 18.672 1 97 98 GLY A N 1
ATOM 780 C CA . GLY A 1 98 ? -2.77 20.844 18.719 1 97 98 GLY A CA 1
ATOM 781 C C . GLY A 1 98 ? -3.426 20.703 17.359 1 97 98 GLY A C 1
ATOM 782 O O . GLY A 1 98 ? -4.547 20.203 17.25 1 97 98 GLY A O 1
ATOM 783 N N . ILE A 1 99 ? -2.781 21.125 16.328 1 98.12 99 ILE A N 1
ATOM 784 C CA . ILE A 1 99 ? -3.334 21.094 14.969 1 98.12 99 ILE A CA 1
ATOM 785 C C . ILE A 1 99 ? -3.564 19.656 14.531 1 98.12 99 ILE A C 1
ATOM 787 O O . ILE A 1 99 ? -4.594 19.344 13.93 1 98.12 99 ILE A O 1
ATOM 791 N N . GLY A 1 100 ? -2.621 18.781 14.852 1 98.44 100 GLY A N 1
ATOM 792 C CA . GLY A 1 100 ? -2.789 17.375 14.523 1 98.44 100 GLY A CA 1
ATOM 793 C C . GLY A 1 100 ? -4.051 16.766 15.117 1 98.44 100 GLY A C 1
ATOM 794 O O . GLY A 1 100 ? -4.816 16.109 14.414 1 98.44 100 GLY A O 1
ATOM 795 N N . THR A 1 101 ? -4.234 17.047 16.328 1 98.38 101 THR A N 1
ATOM 796 C CA . THR A 1 101 ? -5.414 16.531 17.016 1 98.38 101 THR A CA 1
ATOM 797 C C . THR A 1 101 ? -6.691 17.031 16.359 1 98.38 101 THR A C 1
ATOM 799 O O . THR A 1 101 ? -7.637 16.266 16.156 1 98.38 101 THR A O 1
ATOM 802 N N . LYS A 1 102 ? -6.715 18.281 16 1 98.56 102 LYS A N 1
ATOM 803 C CA . LYS A 1 102 ? -7.887 18.859 15.359 1 98.56 102 LYS A CA 1
ATOM 804 C C . LYS A 1 102 ? -8.133 18.219 13.992 1 98.56 102 LYS A C 1
ATOM 806 O O . LYS A 1 102 ? -9.281 17.953 13.625 1 98.56 102 LYS A O 1
ATOM 811 N N . LEU A 1 103 ? -7.09 18 13.227 1 98.88 103 LEU A N 1
ATOM 812 C CA . LEU A 1 103 ? -7.207 17.359 11.93 1 98.88 103 LEU A CA 1
ATOM 813 C C . LEU A 1 103 ? -7.805 15.953 12.07 1 98.88 103 LEU A C 1
ATOM 815 O O . LEU A 1 103 ? -8.734 15.602 11.344 1 98.88 103 LEU A O 1
ATOM 819 N N . PHE A 1 104 ? -7.344 15.18 13 1 98.81 104 PHE A N 1
ATOM 820 C CA . PHE A 1 104 ? -7.805 13.805 13.18 1 98.81 104 PHE A CA 1
ATOM 821 C C . PHE A 1 104 ? -9.25 13.781 13.656 1 98.81 104 PHE A C 1
ATOM 823 O O . PHE A 1 104 ? -10.023 12.898 13.266 1 98.81 104 PHE A O 1
ATOM 830 N N . LYS A 1 105 ? -9.594 14.664 14.562 1 98.25 105 LYS A N 1
ATOM 831 C CA . LYS A 1 105 ? -10.984 14.727 15.008 1 98.25 105 LYS A CA 1
ATOM 832 C C . LYS A 1 105 ? -11.93 14.945 13.836 1 98.25 105 LYS A C 1
ATOM 834 O O . LYS A 1 105 ? -12.961 14.281 13.727 1 98.25 105 LYS A O 1
ATOM 839 N N . ASN A 1 106 ? -11.562 15.891 13.047 1 98.62 106 ASN A N 1
ATOM 840 C CA . ASN A 1 106 ? -12.359 16.141 11.852 1 98.62 106 ASN A CA 1
ATOM 841 C C . ASN A 1 106 ? -12.398 14.922 10.938 1 98.62 106 ASN A C 1
ATOM 843 O O . ASN A 1 106 ? -13.461 14.562 10.414 1 98.62 106 ASN A O 1
ATOM 847 N N . LEU A 1 107 ? -11.297 14.273 10.727 1 98.81 107 LEU A N 1
ATOM 848 C CA . LEU A 1 107 ? -11.219 13.102 9.867 1 98.81 107 LEU A CA 1
ATOM 849 C C . LEU A 1 107 ? -12.117 11.984 10.398 1 98.81 107 LEU A C 1
ATOM 851 O O . LEU A 1 107 ? -12.766 11.281 9.625 1 98.81 107 LEU A O 1
ATOM 855 N N . GLU A 1 108 ? -12.094 11.781 11.688 1 98.62 108 GLU A N 1
ATOM 856 C CA . GLU A 1 108 ? -12.891 10.711 12.273 1 98.62 108 GLU A CA 1
ATOM 857 C C . GLU A 1 108 ? -14.383 10.953 12.07 1 98.62 108 GLU A C 1
ATOM 859 O O . GLU A 1 108 ? -15.141 10.016 11.836 1 98.62 108 GLU A O 1
ATOM 864 N N . GLU A 1 109 ? -14.781 12.195 12.211 1 98.31 109 GLU A N 1
ATOM 865 C CA . GLU A 1 109 ? -16.172 12.531 11.898 1 98.31 109 GLU A CA 1
ATOM 866 C C . GLU A 1 109 ? -16.5 12.195 10.445 1 98.31 109 GLU A C 1
ATOM 868 O O . GLU A 1 109 ? -17.516 11.562 10.164 1 98.31 109 GLU A O 1
ATOM 873 N N . TRP A 1 110 ? -15.656 12.617 9.57 1 98.31 110 TRP A N 1
ATOM 874 C CA . TRP A 1 110 ? -15.812 12.297 8.156 1 98.31 110 TRP A CA 1
ATOM 875 C C . TRP A 1 110 ? -15.859 10.789 7.945 1 98.31 110 TRP A C 1
ATOM 877 O O . TRP A 1 110 ? -16.688 10.289 7.176 1 98.31 110 TRP A O 1
ATOM 887 N N . ALA A 1 111 ? -14.953 10.055 8.562 1 98.69 111 ALA A N 1
ATOM 888 C CA . ALA A 1 111 ? -14.859 8.602 8.422 1 98.69 111 ALA A CA 1
ATOM 889 C C . ALA A 1 111 ? -16.172 7.934 8.812 1 98.69 111 ALA A C 1
ATOM 891 O O . ALA A 1 111 ? -16.625 7.008 8.133 1 98.69 111 ALA A O 1
ATOM 892 N N . HIS A 1 112 ? -16.719 8.383 9.859 1 98.12 112 HIS A N 1
ATOM 893 C CA . HIS A 1 112 ? -18 7.848 10.305 1 98.12 112 HIS A CA 1
ATOM 894 C C . HIS A 1 112 ? -19.094 8.078 9.258 1 98.12 112 HIS A C 1
ATOM 896 O O . HIS A 1 112 ? -19.859 7.168 8.93 1 98.12 112 HIS A O 1
ATOM 902 N N . GLU A 1 113 ? -19.109 9.211 8.719 1 97.69 113 GLU A N 1
ATOM 903 C CA . GLU A 1 113 ? -20.125 9.578 7.734 1 97.69 113 GLU A CA 1
ATOM 904 C C . GLU A 1 113 ? -19.953 8.781 6.441 1 97.69 113 GLU A C 1
ATOM 906 O O . GLU A 1 113 ? -20.906 8.602 5.684 1 97.69 113 GLU A O 1
ATOM 911 N N . HIS A 1 114 ? -18.75 8.328 6.207 1 97.81 114 HIS A N 1
ATOM 912 C CA . HIS A 1 114 ? -18.453 7.691 4.926 1 97.81 114 HIS A CA 1
ATOM 913 C C . HIS A 1 114 ? -18.188 6.199 5.102 1 97.81 114 HIS A C 1
ATOM 915 O O . HIS A 1 114 ? -17.594 5.566 4.23 1 97.81 114 HIS A O 1
ATOM 921 N N . HIS A 1 115 ? -18.484 5.645 6.254 1 97 115 HIS A N 1
ATOM 922 C CA . HIS A 1 115 ? -18.469 4.211 6.535 1 97 115 HIS A CA 1
ATOM 923 C C . HIS A 1 115 ? -17.062 3.645 6.473 1 97 115 HIS A C 1
ATOM 925 O O . HIS A 1 115 ? -16.844 2.549 5.945 1 97 115 HIS A O 1
ATOM 931 N N . ILE A 1 116 ? -16.141 4.449 6.828 1 98.75 116 ILE A N 1
ATOM 932 C CA . ILE A 1 116 ? -14.766 3.979 7.031 1 98.75 116 ILE A CA 1
ATOM 933 C C . ILE A 1 116 ? -14.648 3.322 8.406 1 98.75 116 ILE A C 1
ATOM 935 O O . ILE A 1 116 ? -15 3.924 9.422 1 98.75 116 ILE A O 1
ATOM 939 N N . HIS A 1 117 ? -14.156 2.131 8.422 1 98.81 117 HIS A N 1
ATOM 940 C CA . HIS A 1 117 ? -14.055 1.34 9.641 1 98.81 117 HIS A CA 1
ATOM 941 C C . HIS A 1 117 ? -12.617 1.288 10.148 1 98.81 117 HIS A C 1
ATOM 943 O O . HIS A 1 117 ? -12.383 1.159 11.352 1 98.81 117 HIS A O 1
ATOM 949 N N . ARG A 1 118 ? -11.719 1.371 9.266 1 98.94 118 ARG A N 1
ATOM 950 C CA . ARG A 1 118 ? -10.312 1.188 9.602 1 98.94 118 ARG A CA 1
ATOM 951 C C . ARG A 1 118 ? -9.469 2.336 9.062 1 98.94 118 ARG A C 1
ATOM 953 O O . ARG A 1 118 ? -9.508 2.639 7.871 1 98.94 118 ARG A O 1
ATOM 960 N N . LEU A 1 119 ? -8.781 3.016 9.945 1 98.94 119 LEU A N 1
ATOM 961 C CA . LEU A 1 119 ? -7.742 3.984 9.609 1 98.94 119 LEU A CA 1
ATOM 962 C C . LEU A 1 119 ? -6.355 3.393 9.836 1 98.94 119 LEU A C 1
ATOM 964 O O . LEU A 1 119 ? -6.121 2.719 10.844 1 98.94 119 LEU A O 1
ATOM 968 N N . GLU A 1 120 ? -5.48 3.588 8.883 1 98.94 120 GLU A N 1
ATOM 969 C CA . GLU A 1 120 ? -4.156 2.99 9.031 1 98.94 120 GLU A CA 1
ATOM 970 C C . GLU A 1 120 ? -3.066 3.922 8.516 1 98.94 120 GLU A C 1
ATOM 972 O O . GLU A 1 120 ? -3.336 4.812 7.703 1 98.94 120 GLU A O 1
ATOM 977 N N . LEU A 1 121 ? -1.892 3.729 9.023 1 98.88 121 LEU A N 1
ATOM 978 C CA . LEU A 1 121 ? -0.713 4.473 8.594 1 98.88 121 LEU A CA 1
ATOM 979 C C . LEU A 1 121 ? 0.566 3.744 8.992 1 98.88 121 LEU A C 1
ATOM 981 O O . LEU A 1 121 ? 0.517 2.752 9.727 1 98.88 121 LEU A O 1
ATOM 985 N N . THR A 1 122 ? 1.66 4.156 8.438 1 98.81 122 THR A N 1
ATOM 986 C CA . THR A 1 122 ? 2.992 3.797 8.914 1 98.81 122 THR A CA 1
ATOM 987 C C . THR A 1 122 ? 3.732 5.027 9.43 1 98.81 122 THR A C 1
ATOM 989 O O . THR A 1 122 ? 3.459 6.148 9 1 98.81 122 THR A O 1
ATOM 992 N N . VAL A 1 123 ? 4.578 4.828 10.383 1 98.75 123 VAL A N 1
ATOM 993 C CA . VAL A 1 123 ? 5.34 5.926 10.969 1 98.75 123 VAL A CA 1
ATOM 994 C C . VAL A 1 123 ? 6.77 5.465 11.25 1 98.75 123 VAL A C 1
ATOM 996 O O . VAL A 1 123 ? 6.98 4.387 11.812 1 98.75 123 VAL A O 1
ATOM 999 N N . ILE A 1 124 ? 7.707 6.25 10.812 1 98.5 124 ILE A N 1
ATOM 1000 C CA . ILE A 1 124 ? 9.102 5.965 11.102 1 98.5 124 ILE A CA 1
ATOM 1001 C C . ILE A 1 124 ? 9.289 5.777 12.609 1 98.5 124 ILE A C 1
ATOM 1003 O O . ILE A 1 124 ? 8.805 6.586 13.406 1 98.5 124 ILE A O 1
ATOM 1007 N N . ALA A 1 125 ? 10.016 4.797 13.023 1 98.19 125 ALA A N 1
ATOM 1008 C CA . ALA A 1 125 ? 10.031 4.324 14.406 1 98.19 125 ALA A CA 1
ATOM 1009 C C . ALA A 1 125 ? 10.594 5.387 15.344 1 98.19 125 ALA A C 1
ATOM 1011 O O . ALA A 1 125 ? 10.211 5.457 16.516 1 98.19 125 ALA A O 1
ATOM 1012 N N . ASN A 1 126 ? 11.477 6.246 14.852 1 97.19 126 ASN A N 1
ATOM 1013 C CA . ASN A 1 126 ? 12.086 7.246 15.719 1 97.19 126 ASN A CA 1
ATOM 1014 C C . ASN A 1 126 ? 11.367 8.586 15.625 1 97.19 126 ASN A C 1
ATOM 1016 O O . ASN A 1 126 ? 11.852 9.594 16.141 1 97.19 126 ASN A O 1
ATOM 1020 N N . ASN A 1 127 ? 10.297 8.625 14.875 1 97.25 127 ASN A N 1
ATOM 1021 C CA . ASN A 1 127 ? 9.461 9.82 14.844 1 97.25 127 ASN A CA 1
ATOM 1022 C C . ASN A 1 127 ? 8.617 9.945 16.109 1 97.25 127 ASN A C 1
ATOM 1024 O O . ASN A 1 127 ? 7.398 9.766 16.062 1 97.25 127 ASN A O 1
ATOM 1028 N N . GLU A 1 128 ? 9.172 10.328 17.141 1 97 128 GLU A N 1
ATOM 1029 C CA . GLU A 1 128 ? 8.531 10.367 18.438 1 97 128 GLU A CA 1
ATOM 1030 C C . GLU A 1 128 ? 7.301 11.273 18.438 1 97 128 GLU A C 1
ATOM 1032 O O . GLU A 1 128 ? 6.289 10.961 19.062 1 97 128 GLU A O 1
ATOM 1037 N N . ALA A 1 129 ? 7.445 12.406 17.812 1 96 129 ALA A N 1
ATOM 1038 C CA . ALA A 1 129 ? 6.328 13.344 17.75 1 96 129 ALA A CA 1
ATOM 1039 C C . ALA A 1 129 ? 5.121 12.719 17.062 1 96 129 ALA A C 1
ATOM 1041 O O . ALA A 1 129 ? 3.996 12.812 17.547 1 96 129 ALA A O 1
ATOM 1042 N N . GLY A 1 130 ? 5.34 12.086 15.852 1 97.56 130 GLY A N 1
ATOM 1043 C CA . GLY A 1 130 ? 4.266 11.398 15.156 1 97.56 130 GLY A CA 1
ATOM 1044 C C . GLY A 1 130 ? 3.643 10.281 15.969 1 97.56 130 GLY A C 1
ATOM 1045 O O . GLY A 1 130 ? 2.418 10.203 16.094 1 97.56 130 GLY A O 1
ATOM 1046 N N . LEU A 1 131 ? 4.492 9.492 16.562 1 98.25 131 LEU A N 1
ATOM 1047 C CA . LEU A 1 131 ? 4.035 8.391 17.406 1 98.25 131 LEU A CA 1
ATOM 1048 C C . LEU A 1 131 ? 3.168 8.898 18.547 1 98.25 131 LEU A C 1
ATOM 1050 O O . LEU A 1 131 ? 2.111 8.336 18.844 1 98.25 131 LEU A O 1
ATOM 1054 N N . GLY A 1 132 ? 3.676 9.914 19.188 1 97.81 132 GLY A N 1
ATOM 1055 C CA . GLY A 1 132 ? 2.908 10.508 20.281 1 97.81 132 GLY A CA 1
ATOM 1056 C C . GLY A 1 132 ? 1.528 10.969 19.844 1 97.81 132 GLY A C 1
ATOM 1057 O O . GLY A 1 132 ? 0.54 10.711 20.531 1 97.81 132 GLY A O 1
ATOM 1058 N N . LEU A 1 133 ? 1.433 11.664 18.75 1 98.25 133 LEU A N 1
ATOM 1059 C CA . LEU A 1 133 ? 0.164 12.133 18.203 1 98.25 133 LEU A CA 1
ATOM 1060 C C . LEU A 1 133 ? -0.773 10.961 17.922 1 98.25 133 LEU A C 1
ATOM 1062 O O . LEU A 1 133 ? -1.934 10.977 18.344 1 98.25 133 LEU A O 1
ATOM 1066 N N . TYR A 1 134 ? -0.283 9.969 17.188 1 98.81 134 TYR A N 1
ATOM 1067 C CA . TYR A 1 134 ? -1.124 8.852 16.781 1 98.81 134 TYR A CA 1
ATOM 1068 C C . TYR A 1 134 ? -1.638 8.07 17.984 1 98.81 134 TYR A C 1
ATOM 1070 O O . TYR A 1 134 ? -2.807 7.68 18.016 1 98.81 134 TYR A O 1
ATOM 1078 N N . LYS A 1 135 ? -0.776 7.852 18.938 1 98.62 135 LYS A N 1
ATOM 1079 C CA . LYS A 1 135 ? -1.21 7.191 20.156 1 98.62 135 LYS A CA 1
ATOM 1080 C C . LYS A 1 135 ? -2.283 8.008 20.875 1 98.62 135 LYS A C 1
ATOM 1082 O O . LYS A 1 135 ? -3.283 7.457 21.344 1 98.62 135 LYS A O 1
ATOM 1087 N N . LYS A 1 136 ? -2.059 9.273 20.984 1 98.19 136 LYS A N 1
ATOM 1088 C CA . LYS A 1 136 ? -3.016 10.172 21.625 1 98.19 136 LYS A CA 1
ATOM 1089 C C . LYS A 1 136 ? -4.383 10.086 20.938 1 98.19 136 LYS A C 1
ATOM 1091 O O . LYS A 1 136 ? -5.418 10.148 21.609 1 98.19 136 LYS A O 1
ATOM 1096 N N . ILE A 1 137 ? -4.379 9.984 19.656 1 98.44 137 ILE A N 1
ATOM 1097 C CA . ILE A 1 137 ? -5.605 9.938 18.875 1 98.44 137 ILE A CA 1
ATOM 1098 C C . ILE A 1 137 ? -6.289 8.586 19.062 1 98.44 137 ILE A C 1
ATOM 1100 O O . ILE A 1 137 ? -7.488 8.445 18.797 1 98.44 137 ILE A O 1
ATOM 1104 N N . GLY A 1 138 ? -5.551 7.52 19.391 1 98.75 138 GLY A N 1
ATOM 1105 C CA . GLY A 1 138 ? -6.145 6.215 19.656 1 98.75 138 GLY A CA 1
ATOM 1106 C C . GLY A 1 138 ? -5.645 5.137 18.703 1 98.75 138 GLY A C 1
ATOM 1107 O O . GLY A 1 138 ? -6.191 4.035 18.672 1 98.75 138 GLY A O 1
ATOM 1108 N N . PHE A 1 139 ? -4.613 5.441 17.938 1 98.94 139 PHE A N 1
ATOM 1109 C CA . PHE A 1 139 ? -3.992 4.406 17.125 1 98.94 139 PHE A CA 1
ATOM 1110 C C . PHE A 1 139 ? -3.199 3.434 17.984 1 98.94 139 PHE A C 1
ATOM 1112 O O . PHE A 1 139 ? -2.637 3.824 19 1 98.94 139 PHE A O 1
ATOM 1119 N N . VAL A 1 140 ? -3.113 2.215 17.516 1 98.81 140 VAL A N 1
ATOM 1120 C CA . VAL A 1 140 ? -2.301 1.193 18.172 1 98.81 140 VAL A CA 1
ATOM 1121 C C . VAL A 1 140 ? -1.335 0.577 17.156 1 98.81 140 VAL A C 1
ATOM 1123 O O . VAL A 1 140 ? -1.605 0.571 15.961 1 98.81 140 VAL A O 1
ATOM 1126 N N . SER A 1 141 ? -0.208 0.092 17.625 1 98.75 141 SER A N 1
ATOM 1127 C CA . SER A 1 141 ? 0.743 -0.594 16.766 1 98.75 141 SER A CA 1
ATOM 1128 C C . SER A 1 141 ? 0.246 -1.987 16.391 1 98.75 141 SER A C 1
ATOM 1130 O O . SER A 1 141 ? -0.187 -2.75 17.25 1 98.75 141 SER A O 1
ATOM 1132 N N . GLU A 1 142 ? 0.296 -2.238 15.172 1 98.94 142 GLU A N 1
ATOM 1133 C CA . GLU A 1 142 ? -0.048 -3.578 14.695 1 98.94 142 GLU A CA 1
ATOM 1134 C C . GLU A 1 142 ? 1.204 -4.398 14.398 1 98.94 142 GLU A C 1
ATOM 1136 O O . GLU A 1 142 ? 1.113 -5.578 14.062 1 98.94 142 GLU A O 1
ATOM 1141 N N . GLY A 1 143 ? 2.34 -3.824 14.516 1 98.81 143 GLY A N 1
ATOM 1142 C CA . GLY A 1 143 ? 3.596 -4.512 14.258 1 98.81 143 GLY A CA 1
ATOM 1143 C C . GLY A 1 143 ? 4.691 -3.582 13.773 1 98.81 143 GLY A C 1
ATOM 1144 O O . GLY A 1 143 ? 4.527 -2.359 13.773 1 98.81 143 GLY A O 1
ATOM 1145 N N . ILE A 1 144 ? 5.805 -4.176 13.445 1 98.88 144 ILE A N 1
ATOM 1146 C CA . ILE A 1 144 ? 6.977 -3.43 13 1 98.88 144 ILE A CA 1
ATOM 1147 C C . ILE A 1 144 ? 7.352 -3.846 11.586 1 98.88 144 ILE A C 1
ATOM 1149 O O . ILE A 1 144 ? 7.453 -5.039 11.289 1 98.88 144 ILE A O 1
ATOM 1153 N N . LYS A 1 145 ? 7.457 -2.908 10.742 1 98.88 145 LYS A N 1
ATOM 1154 C CA . LYS A 1 145 ? 7.926 -3.045 9.367 1 98.88 145 LYS A CA 1
ATOM 1155 C C . LYS A 1 145 ? 9.438 -2.852 9.281 1 98.88 145 LYS A C 1
ATOM 1157 O O . LYS A 1 145 ? 9.914 -1.726 9.133 1 98.88 145 LYS A O 1
ATOM 1162 N N . LYS A 1 146 ? 10.156 -3.895 9.281 1 98.88 146 LYS A N 1
ATOM 1163 C CA . LYS A 1 146 ? 11.609 -3.826 9.391 1 98.88 146 LYS A CA 1
ATOM 1164 C C . LYS A 1 146 ? 12.242 -3.4 8.07 1 98.88 146 LYS A C 1
ATOM 1166 O O . LYS A 1 146 ? 11.812 -3.84 7.004 1 98.88 146 LYS A O 1
ATOM 1171 N N . HIS A 1 147 ? 13.227 -2.504 8.164 1 98.88 147 HIS A N 1
ATOM 1172 C CA . HIS A 1 147 ? 14 -2.051 7.012 1 98.88 147 HIS A CA 1
ATOM 1173 C C . HIS A 1 147 ? 13.086 -1.527 5.91 1 98.88 147 HIS A C 1
ATOM 1175 O O . HIS A 1 147 ? 13.344 -1.745 4.723 1 98.88 147 HIS A O 1
ATOM 1181 N N . SER A 1 148 ? 12.023 -0.871 6.293 1 98.69 148 SER A N 1
ATOM 1182 C CA . SER A 1 148 ? 10.992 -0.492 5.332 1 98.69 148 SER A CA 1
ATOM 1183 C C . SER A 1 148 ? 11.438 0.704 4.492 1 98.69 148 SER A C 1
ATOM 1185 O O . SER A 1 148 ? 10.992 0.87 3.355 1 98.69 148 SER A O 1
ATOM 1187 N N . LEU A 1 149 ? 12.305 1.492 5.027 1 98.69 149 LEU A N 1
ATOM 1188 C CA . LEU A 1 149 ? 12.789 2.67 4.312 1 98.69 149 LEU A CA 1
ATOM 1189 C C . LEU A 1 149 ? 14.312 2.707 4.305 1 98.69 149 LEU A C 1
ATOM 1191 O O . LEU A 1 149 ? 14.961 2.23 5.238 1 98.69 149 LEU A O 1
ATOM 1195 N N . LEU A 1 150 ? 14.844 3.279 3.254 1 98.25 150 LEU A N 1
ATOM 1196 C CA . LEU A 1 150 ? 16.266 3.623 3.166 1 98.25 150 LEU A CA 1
ATOM 1197 C C . LEU A 1 150 ? 16.453 5.133 3.217 1 98.25 150 LEU A C 1
ATOM 1199 O O . LEU A 1 150 ? 16.078 5.844 2.281 1 98.25 150 LEU A O 1
ATOM 1203 N N . ILE A 1 151 ? 16.953 5.625 4.273 1 96.88 151 ILE A N 1
ATOM 1204 C CA . ILE A 1 151 ? 17.172 7.047 4.496 1 96.88 151 ILE A CA 1
ATOM 1205 C C . ILE A 1 151 ? 18.656 7.301 4.805 1 96.88 151 ILE A C 1
ATOM 1207 O O . ILE A 1 151 ? 19.188 6.754 5.766 1 96.88 151 ILE A O 1
ATOM 1211 N N . ASN A 1 152 ? 19.281 8.125 3.98 1 94.75 152 ASN A N 1
ATOM 1212 C CA . ASN A 1 152 ? 20.703 8.383 4.129 1 94.75 152 ASN A CA 1
ATOM 1213 C C . ASN A 1 152 ? 21.5 7.09 4.219 1 94.75 152 ASN A C 1
ATOM 1215 O O . ASN A 1 152 ? 22.328 6.922 5.125 1 94.75 152 ASN A O 1
ATOM 1219 N N . ASP A 1 153 ? 21.156 6.129 3.443 1 95.81 153 ASP A N 1
ATOM 1220 C CA . ASP A 1 153 ? 21.844 4.863 3.238 1 95.81 153 ASP A CA 1
ATOM 1221 C C . ASP A 1 153 ? 21.703 3.957 4.457 1 95.81 153 ASP A C 1
ATOM 1223 O O . ASP A 1 153 ? 22.516 3.039 4.652 1 95.81 153 ASP A O 1
ATOM 1227 N N . ASN A 1 154 ? 20.734 4.305 5.262 1 97.88 154 ASN A N 1
ATOM 1228 C CA . ASN A 1 154 ? 20.438 3.449 6.402 1 97.88 154 ASN A CA 1
ATOM 1229 C C . ASN A 1 154 ? 19 2.91 6.332 1 97.88 154 ASN A C 1
ATOM 1231 O O . ASN A 1 154 ? 18.062 3.652 6.031 1 97.88 154 ASN A O 1
ATOM 1235 N N . TYR A 1 155 ? 18.953 1.631 6.582 1 98.5 155 TYR A N 1
ATOM 1236 C CA . TYR A 1 155 ? 17.609 1.06 6.715 1 98.5 155 TYR A CA 1
ATOM 1237 C C . TYR A 1 155 ? 16.969 1.49 8.023 1 98.5 155 TYR A C 1
ATOM 1239 O O . TYR A 1 155 ? 17.594 1.436 9.086 1 98.5 155 TYR A O 1
ATOM 1247 N N . VAL A 1 156 ? 15.734 1.896 7.914 1 98.25 156 VAL A N 1
ATOM 1248 C CA . VAL A 1 156 ? 14.992 2.289 9.109 1 98.25 156 VAL A CA 1
ATOM 1249 C C . VAL A 1 156 ? 13.656 1.553 9.148 1 98.25 156 VAL A C 1
ATOM 1251 O O . VAL A 1 156 ? 13.086 1.227 8.102 1 98.25 156 VAL A O 1
ATOM 1254 N N . ASP A 1 157 ? 13.219 1.281 10.375 1 98.81 157 ASP A N 1
ATOM 1255 C CA . ASP A 1 157 ? 11.953 0.589 10.586 1 98.81 157 ASP A CA 1
ATOM 1256 C C . ASP A 1 157 ? 10.797 1.58 10.672 1 98.81 157 ASP A C 1
ATOM 1258 O O . ASP A 1 157 ? 10.992 2.754 10.992 1 98.81 157 ASP A O 1
ATOM 1262 N N . GLU A 1 158 ? 9.656 1.116 10.359 1 98.88 158 GLU A N 1
ATOM 1263 C CA . GLU A 1 158 ? 8.406 1.819 10.641 1 98.88 158 GLU A CA 1
ATOM 1264 C C . GLU A 1 158 ? 7.488 0.98 11.523 1 98.88 158 GLU A C 1
ATOM 1266 O O . GLU A 1 158 ? 7.605 -0.247 11.562 1 98.88 158 GLU A O 1
ATOM 1271 N N . TYR A 1 159 ? 6.656 1.621 12.242 1 98.94 159 TYR A N 1
ATOM 1272 C CA . TYR A 1 159 ? 5.531 0.934 12.859 1 98.94 159 TYR A CA 1
ATOM 1273 C C . TYR A 1 159 ? 4.328 0.908 11.93 1 98.94 159 TYR A C 1
ATOM 1275 O O . TYR A 1 159 ? 4.031 1.899 11.258 1 98.94 159 TYR A O 1
ATOM 1283 N N . TYR A 1 160 ? 3.66 -0.238 11.852 1 98.94 160 TYR A N 1
ATOM 1284 C CA . TYR A 1 160 ? 2.281 -0.272 11.375 1 98.94 160 TYR A CA 1
ATOM 1285 C C . TYR A 1 160 ? 1.318 0.197 12.461 1 98.94 160 TYR A C 1
ATOM 1287 O O . TYR A 1 160 ? 1.3 -0.354 13.562 1 98.94 160 TYR A O 1
ATOM 1295 N N . MET A 1 161 ? 0.481 1.188 12.156 1 98.94 161 MET A N 1
ATOM 1296 C CA . MET A 1 161 ? -0.506 1.607 13.148 1 98.94 161 MET A CA 1
ATOM 1297 C C . MET A 1 161 ? -1.901 1.665 12.531 1 98.94 161 MET A C 1
ATOM 1299 O O . MET A 1 161 ? -2.051 1.963 11.344 1 98.94 161 MET A O 1
ATOM 1303 N N . ALA A 1 162 ? -2.854 1.389 13.359 1 98.94 162 ALA A N 1
ATOM 1304 C CA . ALA A 1 162 ? -4.238 1.447 12.906 1 98.94 162 ALA A CA 1
ATOM 1305 C C . ALA A 1 162 ? -5.18 1.837 14.039 1 98.94 162 ALA A C 1
ATOM 1307 O O . ALA A 1 162 ? -4.816 1.733 15.219 1 98.94 162 ALA A O 1
ATOM 1308 N N . LYS A 1 163 ? -6.211 2.332 13.75 1 98.88 163 LYS A N 1
ATOM 1309 C CA . LYS A 1 163 ? -7.344 2.617 14.625 1 98.88 163 LYS A CA 1
ATOM 1310 C C . LYS A 1 163 ? -8.648 2.121 14.016 1 98.88 163 LYS A C 1
ATOM 1312 O O . LYS A 1 163 ? -8.992 2.477 12.883 1 98.88 163 LYS A O 1
ATOM 1317 N N . LEU A 1 164 ? -9.305 1.22 14.672 1 98.81 164 LEU A N 1
ATOM 1318 C CA . LEU A 1 164 ? -10.625 0.745 14.266 1 98.81 164 LEU A CA 1
ATOM 1319 C C . LEU A 1 164 ? -11.727 1.629 14.836 1 98.81 164 LEU A C 1
ATOM 1321 O O . LEU A 1 164 ? -11.703 1.959 16.031 1 98.81 164 LEU A O 1
ATOM 1325 N N . LEU A 1 165 ? -12.57 2.043 14.023 1 98.25 165 LEU A N 1
ATOM 1326 C CA . LEU A 1 165 ? -13.648 2.945 14.414 1 98.25 165 LEU A CA 1
ATOM 1327 C C . LEU A 1 165 ? -14.93 2.172 14.695 1 98.25 165 LEU A C 1
ATOM 1329 O O . LEU A 1 165 ? -15.164 1.113 14.109 1 98.25 165 LEU A O 1
ATOM 1333 N N . MET B 1 1 ? 7.613 -28.281 -16.516 1 90.19 1 MET B N 1
ATOM 1334 C CA . MET B 1 1 ? 7.254 -27.016 -15.891 1 90.19 1 MET B CA 1
ATOM 1335 C C . MET B 1 1 ? 8.398 -26.016 -15.992 1 90.19 1 MET B C 1
ATOM 1337 O O . MET B 1 1 ? 9.547 -26.344 -15.688 1 90.19 1 MET B O 1
ATOM 1341 N N . LEU B 1 2 ? 8.156 -24.891 -16.516 1 96.19 2 LEU B N 1
ATOM 1342 C CA . LEU B 1 2 ? 9.141 -23.844 -16.75 1 96.19 2 LEU B CA 1
ATOM 1343 C C . LEU B 1 2 ? 8.844 -22.609 -15.898 1 96.19 2 LEU B C 1
ATOM 1345 O O . LEU B 1 2 ? 7.688 -22.188 -15.789 1 96.19 2 LEU B O 1
ATOM 1349 N N . ILE B 1 3 ? 9.867 -22.125 -15.219 1 98.56 3 ILE B N 1
ATOM 1350 C CA . ILE B 1 3 ? 9.789 -20.859 -14.492 1 98.56 3 ILE B CA 1
ATOM 1351 C C . ILE B 1 3 ? 10.594 -19.797 -15.227 1 98.56 3 ILE B C 1
ATOM 1353 O O . ILE B 1 3 ? 11.773 -19.984 -15.523 1 98.56 3 ILE B O 1
ATOM 1357 N N . ARG B 1 4 ? 9.953 -18.688 -15.469 1 97.56 4 ARG B N 1
ATOM 1358 C CA . ARG B 1 4 ? 10.656 -17.656 -16.234 1 97.56 4 ARG B CA 1
ATOM 1359 C C . ARG B 1 4 ? 10.047 -16.281 -15.977 1 97.56 4 ARG B C 1
ATOM 1361 O O . ARG B 1 4 ? 8.914 -16.172 -15.5 1 97.56 4 ARG B O 1
ATOM 1368 N N . ASN B 1 5 ? 10.773 -15.258 -16.422 1 97.31 5 ASN B N 1
ATOM 1369 C CA . ASN B 1 5 ? 10.242 -13.898 -16.375 1 97.31 5 ASN B CA 1
ATOM 1370 C C . ASN B 1 5 ? 9.203 -13.672 -17.469 1 97.31 5 ASN B C 1
ATOM 1372 O O . ASN B 1 5 ? 9.312 -14.219 -18.562 1 97.31 5 ASN B O 1
ATOM 1376 N N . ILE B 1 6 ? 8.32 -12.82 -17.203 1 98.25 6 ILE B N 1
ATOM 1377 C CA . ILE B 1 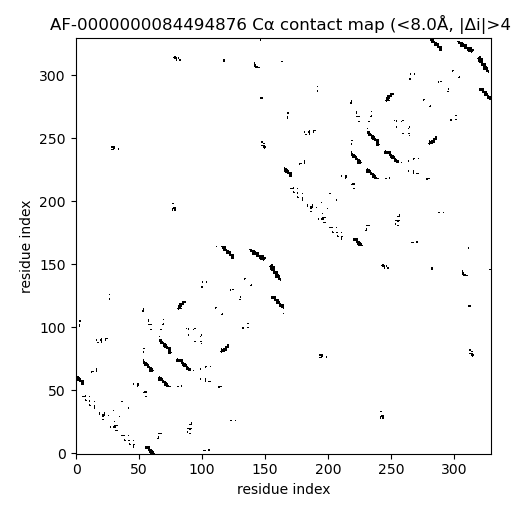6 ? 7.285 -12.445 -18.172 1 98.25 6 ILE B CA 1
ATOM 1378 C C . ILE B 1 6 ? 7.906 -11.648 -19.312 1 98.25 6 ILE B C 1
ATOM 1380 O O . ILE B 1 6 ? 8.938 -11 -19.125 1 98.25 6 ILE B O 1
ATOM 1384 N N . ARG B 1 7 ? 7.293 -11.766 -20.484 1 96.94 7 ARG B N 1
ATOM 1385 C CA . ARG B 1 7 ? 7.562 -10.922 -21.641 1 96.94 7 ARG B CA 1
ATOM 1386 C C . ARG B 1 7 ? 6.297 -10.203 -22.094 1 96.94 7 ARG B C 1
ATOM 1388 O O . ARG B 1 7 ? 5.188 -10.672 -21.859 1 96.94 7 ARG B O 1
ATOM 1395 N N . PRO B 1 8 ? 6.535 -9.023 -22.734 1 97 8 PRO B N 1
ATOM 1396 C CA . PRO B 1 8 ? 5.359 -8.266 -23.172 1 97 8 PRO B CA 1
ATOM 1397 C C . PRO B 1 8 ? 4.391 -9.117 -24 1 97 8 PRO B C 1
ATOM 1399 O O . PRO B 1 8 ? 3.174 -8.961 -23.891 1 97 8 PRO B O 1
ATOM 1402 N N . ASN B 1 9 ? 4.82 -10.047 -24.703 1 96.31 9 ASN B N 1
ATOM 1403 C CA . ASN B 1 9 ? 3.98 -10.867 -25.562 1 96.31 9 ASN B CA 1
ATOM 1404 C C . ASN B 1 9 ? 3.188 -11.898 -24.766 1 96.31 9 ASN B C 1
ATOM 1406 O O . ASN B 1 9 ? 2.283 -12.539 -25.297 1 96.31 9 ASN B O 1
ATOM 1410 N N . ASP B 1 10 ? 3.453 -12.016 -23.484 1 97.56 10 ASP B N 1
ATOM 1411 C CA . ASP B 1 10 ? 2.713 -12.922 -22.609 1 97.56 10 ASP B CA 1
ATOM 1412 C C . ASP B 1 10 ? 1.42 -12.273 -22.109 1 97.56 10 ASP B C 1
ATOM 1414 O O . ASP B 1 10 ? 0.601 -12.922 -21.453 1 97.56 10 ASP B O 1
ATOM 1418 N N . SER B 1 11 ? 1.162 -11.008 -22.438 1 97.69 11 SER B N 1
ATOM 1419 C CA . SER B 1 11 ? 0.147 -10.172 -21.812 1 97.69 11 SER B CA 1
ATOM 1420 C C . SER B 1 11 ? -1.232 -10.82 -21.891 1 97.69 11 SER B C 1
ATOM 1422 O O . SER B 1 11 ? -1.963 -10.859 -20.906 1 97.69 11 SER B O 1
ATOM 1424 N N . GLU B 1 12 ? -1.604 -11.32 -23 1 97.25 12 GLU B N 1
ATOM 1425 C CA . GLU B 1 12 ? -2.928 -11.906 -23.188 1 97.25 12 GLU B CA 1
ATOM 1426 C C . GLU B 1 12 ? -3.107 -13.133 -22.297 1 97.25 12 GLU B C 1
ATOM 1428 O O . GLU B 1 12 ? -4.105 -13.25 -21.578 1 97.25 12 GLU B O 1
ATOM 1433 N N . LYS B 1 13 ? -2.178 -14.055 -22.359 1 97.94 13 LYS B N 1
ATOM 1434 C CA . LYS B 1 13 ? -2.244 -15.266 -21.547 1 97.94 13 LYS B CA 1
ATOM 1435 C C . LYS B 1 13 ? -2.203 -14.93 -20.062 1 97.94 13 LYS B C 1
ATOM 1437 O O . LYS B 1 13 ? -2.859 -15.594 -19.25 1 97.94 13 LYS B O 1
ATOM 1442 N N . PHE B 1 14 ? -1.439 -13.906 -19.797 1 98.31 14 PHE B N 1
ATOM 1443 C CA . PHE B 1 14 ? -1.302 -13.5 -18.406 1 98.31 14 PHE B CA 1
ATOM 1444 C C . PHE B 1 14 ? -2.625 -12.969 -17.859 1 98.31 14 PHE B C 1
ATOM 1446 O O . PHE B 1 14 ? -3.043 -13.344 -16.766 1 98.31 14 PHE B O 1
ATOM 1453 N N . VAL B 1 15 ? -3.271 -12.133 -18.594 1 97.62 15 VAL B N 1
ATOM 1454 C CA . VAL B 1 15 ? -4.559 -11.586 -18.188 1 97.62 15 VAL B CA 1
ATOM 1455 C C . VAL B 1 15 ? -5.555 -12.727 -17.953 1 97.62 15 VAL B C 1
ATOM 1457 O O . VAL B 1 15 ? -6.285 -12.719 -16.953 1 97.62 15 VAL B O 1
ATOM 1460 N N . LYS B 1 16 ? -5.547 -13.727 -18.812 1 97 16 LYS B N 1
ATOM 1461 C CA . LYS B 1 16 ? -6.426 -14.883 -18.672 1 97 16 LYS B CA 1
ATOM 1462 C C . LYS B 1 16 ? -6.102 -15.672 -17.422 1 97 16 LYS B C 1
ATOM 1464 O O . LYS B 1 16 ? -7.008 -16.125 -16.703 1 97 16 LYS B O 1
ATOM 1469 N N . LEU B 1 17 ? -4.871 -15.859 -17.188 1 98.06 17 LEU B N 1
ATOM 1470 C CA . LEU B 1 17 ? -4.434 -16.594 -16 1 98.06 17 LEU B CA 1
ATOM 1471 C C . LEU B 1 17 ? -4.887 -15.875 -14.727 1 98.06 17 LEU B C 1
ATOM 1473 O O . LEU B 1 17 ? -5.43 -16.516 -13.82 1 98.06 17 LEU B O 1
ATOM 1477 N N . VAL B 1 18 ? -4.613 -14.57 -14.609 1 97.69 18 VAL B N 1
ATOM 1478 C CA . VAL B 1 18 ? -4.992 -13.805 -13.43 1 97.69 18 VAL B CA 1
ATOM 1479 C C . VAL B 1 18 ? -6.492 -13.93 -13.188 1 97.69 18 VAL B C 1
ATOM 1481 O O . VAL B 1 18 ? -6.93 -14.18 -12.055 1 97.69 18 VAL B O 1
ATOM 1484 N N . LYS B 1 19 ? -7.25 -13.828 -14.234 1 96.75 19 LYS B N 1
ATOM 1485 C CA . LYS B 1 19 ? -8.703 -13.969 -14.125 1 96.75 19 LYS B CA 1
ATOM 1486 C C . LYS B 1 19 ? -9.086 -15.352 -13.609 1 96.75 19 LYS B C 1
ATOM 1488 O O . LYS B 1 19 ? -9.953 -15.477 -12.742 1 96.75 19 LYS B O 1
ATOM 1493 N N . ALA B 1 20 ? -8.492 -16.328 -14.148 1 97.31 20 ALA B N 1
ATOM 1494 C CA . ALA B 1 20 ? -8.789 -17.703 -13.742 1 97.31 20 ALA B CA 1
ATOM 1495 C C . ALA B 1 20 ? -8.461 -17.922 -12.273 1 97.31 20 ALA B C 1
ATOM 1497 O O . ALA B 1 2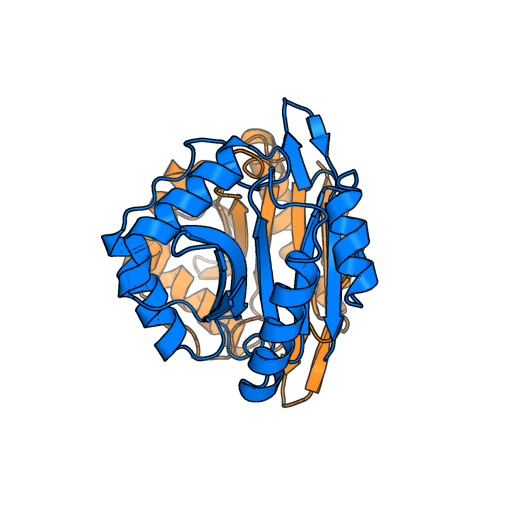0 ? -9.25 -18.516 -11.531 1 97.31 20 ALA B O 1
ATOM 1498 N N . VAL B 1 21 ? -7.336 -17.453 -11.859 1 97.31 21 VAL B N 1
ATOM 1499 C CA . VAL B 1 21 ? -6.906 -17.594 -10.477 1 97.31 21 VAL B CA 1
ATOM 1500 C C . VAL B 1 21 ? -7.883 -16.859 -9.555 1 97.31 21 VAL B C 1
ATOM 1502 O O . VAL B 1 21 ? -8.305 -17.406 -8.531 1 97.31 21 VAL B O 1
ATOM 1505 N N . GLU B 1 22 ? -8.219 -15.609 -9.898 1 95.56 22 GLU B N 1
ATOM 1506 C CA . GLU B 1 22 ? -9.148 -14.812 -9.102 1 95.56 22 GLU B CA 1
ATOM 1507 C C . GLU B 1 22 ? -10.516 -15.477 -9.016 1 95.56 22 GLU B C 1
ATOM 1509 O O . GLU B 1 22 ? -11.211 -15.367 -8.008 1 95.56 22 GLU B O 1
ATOM 1514 N N . ASN B 1 23 ? -10.875 -16.203 -10.016 1 95.56 23 ASN B N 1
ATOM 1515 C CA . ASN B 1 23 ? -12.164 -16.891 -10.055 1 95.56 23 ASN B CA 1
ATOM 1516 C C . ASN B 1 23 ? -12.164 -18.125 -9.156 1 95.56 23 ASN B C 1
ATOM 1518 O O . ASN B 1 23 ? -13.203 -18.531 -8.633 1 95.56 23 ASN B O 1
ATOM 1522 N N . GLU B 1 24 ? -11.039 -18.656 -8.969 1 95.69 24 GLU B N 1
ATOM 1523 C CA . GLU B 1 24 ? -10.984 -19.938 -8.281 1 95.69 24 GLU B CA 1
ATOM 1524 C C . GLU B 1 24 ? -10.531 -19.766 -6.832 1 95.69 24 GLU B C 1
ATOM 1526 O O . GLU B 1 24 ? -10.445 -20.75 -6.09 1 95.69 24 GLU B O 1
ATOM 1531 N N . SER B 1 25 ? -10.188 -18.625 -6.461 1 92.06 25 SER B N 1
ATOM 1532 C CA . SER B 1 25 ? -9.633 -18.406 -5.133 1 92.06 25 SER B CA 1
ATOM 1533 C C . SER B 1 25 ? -10.438 -17.375 -4.352 1 92.06 25 SER B C 1
ATOM 1535 O O . SER B 1 25 ? -10.867 -16.375 -4.914 1 92.06 25 SER B O 1
ATOM 1537 N N . ASN B 1 26 ? -10.562 -17.609 -3.037 1 91.12 26 ASN B N 1
ATOM 1538 C CA . ASN B 1 26 ? -11.219 -16.641 -2.158 1 91.12 26 ASN B CA 1
ATOM 1539 C C . ASN B 1 26 ? -10.211 -15.797 -1.39 1 91.12 26 ASN B C 1
ATOM 1541 O O . ASN B 1 26 ? -10.586 -14.945 -0.584 1 91.12 26 ASN B O 1
ATOM 1545 N N . PHE B 1 27 ? -8.969 -15.984 -1.693 1 95.44 27 PHE B N 1
ATOM 1546 C CA . PHE B 1 27 ? -7.941 -15.344 -0.888 1 95.44 27 PHE B CA 1
ATOM 1547 C C . PHE B 1 27 ? -7.289 -14.195 -1.653 1 95.44 27 PHE B C 1
ATOM 1549 O O . PHE B 1 27 ? -6.41 -13.508 -1.128 1 95.44 27 PHE B O 1
ATOM 1556 N N . MET B 1 28 ? -7.797 -14.031 -2.887 1 96 28 MET B N 1
ATOM 1557 C CA . MET B 1 28 ? -7.27 -12.914 -3.662 1 96 28 MET B CA 1
ATOM 1558 C C . MET B 1 28 ? -7.918 -11.602 -3.236 1 96 28 MET B C 1
ATOM 1560 O O . MET B 1 28 ? -9.055 -11.594 -2.758 1 96 28 MET B O 1
ATOM 1564 N N . LEU B 1 29 ? -7.227 -10.523 -3.459 1 97 29 LEU B N 1
ATOM 1565 C CA . LEU B 1 29 ? -7.703 -9.203 -3.059 1 97 29 LEU B CA 1
ATOM 1566 C C . LEU B 1 29 ? -8.961 -8.82 -3.832 1 97 29 LEU B C 1
ATOM 1568 O O . LEU B 1 29 ? -9.945 -8.383 -3.242 1 97 29 LEU B O 1
ATOM 1572 N N . PHE B 1 30 ? -8.867 -8.992 -5.16 1 96.56 30 PHE B N 1
ATOM 1573 C CA . PHE B 1 30 ? -9.977 -8.578 -6.012 1 96.56 30 PHE B CA 1
ATOM 1574 C C . PHE B 1 30 ? -10.992 -9.703 -6.172 1 96.56 30 PHE B C 1
ATOM 1576 O O . PHE B 1 30 ? -10.617 -10.859 -6.371 1 96.56 30 PHE B O 1
ATOM 1583 N N . GLU B 1 31 ? -12.203 -9.328 -6.125 1 94.81 31 GLU B N 1
ATOM 1584 C CA . GLU B 1 31 ? -13.266 -10.289 -6.406 1 94.81 31 GLU B CA 1
ATOM 1585 C C . GLU B 1 31 ? -13.359 -10.594 -7.898 1 94.81 31 GLU B C 1
ATOM 1587 O O . GLU B 1 31 ? -12.922 -9.797 -8.727 1 94.81 31 GLU B O 1
ATOM 1592 N N . PRO B 1 32 ? -13.945 -11.797 -8.172 1 92 32 PRO B N 1
ATOM 1593 C CA . PRO B 1 32 ? -14.094 -12.133 -9.586 1 92 32 PRO B CA 1
ATOM 1594 C C . PRO B 1 32 ? -14.797 -11.039 -10.383 1 92 32 PRO B C 1
ATOM 1596 O O . PRO B 1 32 ? -15.867 -10.562 -9.977 1 92 32 PRO B O 1
ATOM 1599 N N . GLY B 1 33 ? -14.125 -10.633 -11.445 1 89.5 33 GLY B N 1
ATOM 1600 C CA . GLY B 1 33 ? -14.75 -9.68 -12.352 1 89.5 33 GLY B CA 1
ATOM 1601 C C . GLY B 1 33 ? -14.617 -8.242 -11.883 1 89.5 33 GLY B C 1
ATOM 1602 O O . GLY B 1 33 ? -15.086 -7.324 -12.555 1 89.5 33 GLY B O 1
ATOM 1603 N N . GLU B 1 34 ? -14.023 -8.016 -10.773 1 94 34 GLU B N 1
ATOM 1604 C CA . GLU B 1 34 ? -13.914 -6.668 -10.234 1 94 34 GLU B CA 1
ATOM 1605 C C . GLU B 1 34 ? -12.992 -5.805 -11.086 1 94 34 GLU B C 1
ATOM 1607 O O . GLU B 1 34 ? -13.297 -4.641 -11.359 1 94 34 GLU B O 1
ATOM 1612 N N . ARG B 1 35 ? -11.82 -6.348 -11.375 1 88.12 35 ARG B N 1
ATOM 1613 C CA . ARG B 1 35 ? -10.883 -5.57 -12.18 1 88.12 35 ARG B CA 1
ATOM 1614 C C . ARG B 1 35 ? -10.938 -5.996 -13.641 1 88.12 35 ARG B C 1
ATOM 1616 O O . ARG B 1 35 ? -11.125 -7.176 -13.945 1 88.12 35 ARG B O 1
ATOM 1623 N N . MET B 1 36 ? -10.945 -5.035 -14.461 1 86.38 36 MET B N 1
ATOM 1624 C CA . MET B 1 36 ? -10.852 -5.297 -15.891 1 86.38 36 MET B CA 1
ATOM 1625 C C . MET B 1 36 ? -9.438 -5.023 -16.406 1 86.38 36 MET B C 1
ATOM 1627 O O . MET B 1 36 ? -8.969 -3.883 -16.359 1 86.38 36 MET B O 1
ATOM 1631 N N . MET B 1 37 ? -8.805 -6.074 -16.734 1 90.06 37 MET B N 1
ATOM 1632 C CA . MET B 1 37 ? -7.457 -5.949 -17.297 1 90.06 37 MET B CA 1
ATOM 1633 C C . MET B 1 37 ? -7.473 -6.125 -18.812 1 90.06 37 MET B C 1
ATOM 1635 O O . MET B 1 37 ? -7.938 -7.152 -19.312 1 90.06 37 MET B O 1
ATOM 1639 N N . GLU B 1 38 ? -7.035 -5.129 -19.438 1 93.88 38 GLU B N 1
ATOM 1640 C CA . GLU B 1 38 ? -6.871 -5.23 -20.891 1 93.88 38 GLU B CA 1
ATOM 1641 C C . GLU B 1 38 ? -5.445 -5.625 -21.266 1 93.88 38 GLU B C 1
ATOM 1643 O O . GLU B 1 38 ? -4.484 -5.051 -20.734 1 93.88 38 GLU B O 1
ATOM 1648 N N . PRO B 1 39 ? -5.426 -6.547 -22.203 1 94.75 39 PRO B N 1
ATOM 1649 C CA . PRO B 1 39 ? -4.086 -7.016 -22.578 1 94.75 39 PRO B CA 1
ATOM 1650 C C . PRO B 1 39 ? -3.16 -5.875 -23 1 94.75 39 PRO B C 1
ATOM 1652 O O . PRO B 1 39 ? -1.965 -5.902 -22.688 1 94.75 39 PRO B O 1
ATOM 1655 N N . GLY B 1 40 ? -3.693 -4.945 -23.656 1 94.81 40 GLY B N 1
ATOM 1656 C CA . GLY B 1 40 ? -2.881 -3.807 -24.047 1 94.81 40 GLY B CA 1
ATOM 1657 C C . GLY B 1 40 ? -2.334 -3.025 -22.875 1 94.81 40 GLY B C 1
ATOM 1658 O O . GLY B 1 40 ? -1.161 -2.643 -22.859 1 94.81 40 GLY B O 1
ATOM 1659 N N . GLN B 1 41 ? -3.109 -2.805 -21.938 1 95.38 41 GLN B N 1
ATOM 1660 C CA . GLN B 1 41 ? -2.682 -2.125 -20.719 1 95.38 41 GLN B CA 1
ATOM 1661 C C . GLN B 1 41 ? -1.641 -2.949 -19.953 1 95.38 41 GLN B C 1
ATOM 1663 O O . GLN B 1 41 ? -0.666 -2.4 -19.438 1 95.38 41 GLN B O 1
ATOM 1668 N N . GLN B 1 42 ? -1.93 -4.199 -19.953 1 96.5 42 GLN B N 1
ATOM 1669 C CA . GLN B 1 42 ? -0.985 -5.09 -19.281 1 96.5 42 GLN B CA 1
ATOM 1670 C C . GLN B 1 42 ? 0.369 -5.082 -19.984 1 96.5 42 GLN B C 1
ATOM 1672 O O . GLN B 1 42 ? 1.414 -5.129 -19.328 1 96.5 42 GLN B O 1
ATOM 1677 N N . LYS B 1 43 ? 0.365 -5.086 -21.266 1 97 43 LYS B N 1
ATOM 1678 C CA . LYS B 1 43 ? 1.606 -5.012 -22.031 1 97 43 LYS B CA 1
ATOM 1679 C C . LYS B 1 43 ? 2.418 -3.777 -21.641 1 97 43 LYS B C 1
ATOM 1681 O O . LYS B 1 43 ? 3.625 -3.869 -21.406 1 97 43 LYS B O 1
ATOM 1686 N N . ARG B 1 44 ? 1.81 -2.643 -21.562 1 96.75 44 ARG B N 1
ATOM 1687 C CA . ARG B 1 44 ? 2.463 -1.396 -21.188 1 96.75 44 ARG B CA 1
ATOM 1688 C C . ARG B 1 44 ? 3.01 -1.475 -19.766 1 96.75 44 ARG B C 1
ATOM 1690 O O . ARG B 1 44 ? 4.094 -0.963 -19.469 1 96.75 44 ARG B O 1
ATOM 1697 N N . ARG B 1 45 ? 2.262 -2.139 -18.938 1 97.19 45 ARG B N 1
ATOM 1698 C CA . ARG B 1 45 ? 2.695 -2.289 -17.547 1 97.19 45 ARG B CA 1
ATOM 1699 C C . ARG B 1 45 ? 3.959 -3.137 -17.453 1 97.19 45 ARG B C 1
ATOM 1701 O O . ARG B 1 45 ? 4.875 -2.818 -16.703 1 97.19 45 ARG B O 1
ATOM 1708 N N . ILE B 1 46 ? 3.941 -4.207 -18.203 1 97.56 46 ILE B N 1
ATOM 1709 C CA . ILE B 1 46 ? 5.102 -5.09 -18.219 1 97.56 46 ILE B CA 1
ATOM 1710 C C . ILE B 1 46 ? 6.324 -4.324 -18.719 1 97.56 46 ILE B C 1
ATOM 1712 O O . ILE B 1 46 ? 7.41 -4.426 -18.1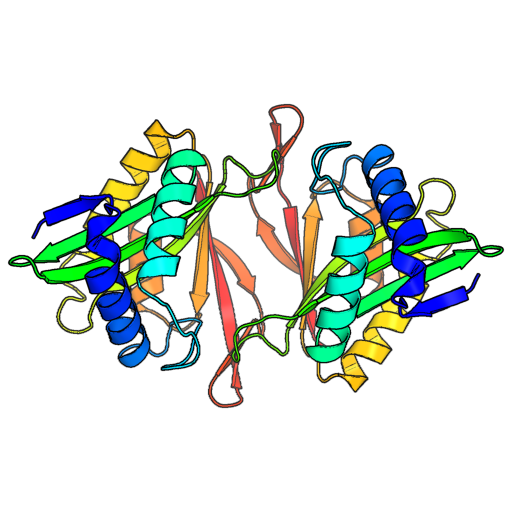41 1 97.56 46 ILE B O 1
ATOM 1716 N N . GLU B 1 47 ? 6.133 -3.527 -19.719 1 97.5 47 GLU B N 1
ATOM 1717 C CA . GLU B 1 47 ? 7.219 -2.713 -20.25 1 97.5 47 GLU B CA 1
ATOM 1718 C C . GLU B 1 47 ? 7.703 -1.693 -19.234 1 97.5 47 GLU B C 1
ATOM 1720 O O . GLU B 1 47 ? 8.906 -1.464 -19.094 1 97.5 47 GLU B O 1
ATOM 1725 N N . ALA B 1 48 ? 6.789 -1.117 -18.562 1 97.25 48 ALA B N 1
ATOM 1726 C CA . ALA B 1 48 ? 7.137 -0.136 -17.531 1 97.25 48 ALA B CA 1
ATOM 1727 C C . ALA B 1 48 ? 7.934 -0.781 -16.406 1 97.25 48 ALA B C 1
ATOM 1729 O O . ALA B 1 48 ? 8.891 -0.191 -15.891 1 97.25 48 ALA B O 1
ATOM 1730 N N . MET B 1 49 ? 7.547 -1.938 -16.016 1 97.44 49 MET B N 1
ATOM 1731 C CA . MET B 1 49 ? 8.242 -2.672 -14.961 1 97.44 49 MET B CA 1
ATOM 1732 C C . MET B 1 49 ? 9.695 -2.932 -15.352 1 97.44 49 MET B C 1
ATOM 1734 O O . MET B 1 49 ? 10.602 -2.799 -14.516 1 97.44 49 MET B O 1
ATOM 1738 N N . GLU B 1 50 ? 9.82 -3.34 -16.531 1 94.88 50 GLU B N 1
ATOM 1739 C CA . GLU B 1 50 ? 11.164 -3.604 -17.031 1 94.88 50 GLU B CA 1
ATOM 1740 C C . GLU B 1 50 ? 12.039 -2.354 -16.953 1 94.88 50 GLU B C 1
ATOM 1742 O O . GLU B 1 50 ? 13.211 -2.43 -16.562 1 94.88 50 GLU B O 1
ATOM 1747 N N . LYS B 1 51 ? 11.469 -1.254 -17.25 1 95.44 51 LYS B N 1
ATOM 1748 C CA . LYS B 1 51 ? 12.195 0.012 -17.234 1 95.44 51 LYS B CA 1
ATOM 1749 C C . LYS B 1 51 ? 12.5 0.46 -15.805 1 95.44 51 LYS B C 1
ATOM 1751 O O . LYS B 1 51 ? 13.562 1.02 -15.539 1 95.44 51 LYS B O 1
ATOM 1756 N N . GLU B 1 52 ? 11.555 0.263 -14.891 1 95.5 52 GLU B N 1
ATOM 1757 C CA . GLU B 1 52 ? 11.727 0.658 -13.5 1 95.5 52 GLU B CA 1
ATOM 1758 C C . GLU B 1 52 ? 12.867 -0.105 -12.844 1 95.5 52 GLU B C 1
ATOM 1760 O O . GLU B 1 52 ? 13.617 0.457 -12.031 1 95.5 52 GLU B O 1
ATOM 1765 N N . GLY B 1 53 ? 12.898 -1.357 -13.109 1 96.81 53 GLY B N 1
ATOM 1766 C CA . GLY B 1 53 ? 14.055 -2.148 -12.711 1 96.81 53 GLY B CA 1
ATOM 1767 C C . GLY B 1 53 ? 13.898 -2.783 -11.344 1 96.81 53 GLY B C 1
ATOM 1768 O O . GLY B 1 53 ? 14.727 -3.596 -10.93 1 96.81 53 GLY B O 1
ATOM 1769 N N . ASN B 1 54 ? 12.883 -2.443 -10.641 1 98.56 54 ASN B N 1
ATOM 1770 C CA . ASN B 1 54 ? 12.703 -3.043 -9.32 1 98.56 54 ASN B CA 1
ATOM 1771 C C . ASN B 1 54 ? 11.352 -3.738 -9.195 1 98.56 54 ASN B C 1
ATOM 1773 O O . ASN B 1 54 ? 10.836 -3.914 -8.094 1 98.56 54 ASN B O 1
ATOM 1777 N N . SER B 1 55 ? 10.711 -4.051 -10.289 1 98.75 55 SER B N 1
ATOM 1778 C CA . SER B 1 55 ? 9.484 -4.828 -10.383 1 98.75 55 SER B CA 1
ATOM 1779 C C . SER B 1 55 ? 9.594 -5.918 -11.445 1 98.75 55 SER B C 1
ATOM 1781 O O . SER B 1 55 ? 10.336 -5.773 -12.414 1 98.75 55 SER B O 1
ATOM 1783 N N . THR B 1 56 ? 8.797 -6.988 -11.227 1 98.5 56 THR B N 1
ATOM 1784 C CA . THR B 1 56 ? 8.805 -8.055 -12.219 1 98.5 56 THR B CA 1
ATOM 1785 C C . THR B 1 56 ? 7.625 -8.992 -12.016 1 98.5 56 THR B C 1
ATOM 1787 O O . THR B 1 56 ? 6.855 -8.836 -11.062 1 98.5 56 THR B O 1
ATOM 1790 N N . ILE B 1 57 ? 7.477 -9.859 -12.969 1 98.81 57 ILE B N 1
ATOM 1791 C CA . ILE B 1 57 ? 6.539 -10.977 -12.898 1 98.81 57 ILE B CA 1
ATOM 1792 C C . ILE B 1 57 ? 7.242 -12.266 -13.297 1 98.81 57 ILE B C 1
ATOM 1794 O O . ILE B 1 57 ? 7.832 -12.352 -14.383 1 98.81 57 ILE B O 1
ATOM 1798 N N . ILE B 1 58 ? 7.207 -13.188 -12.445 1 98.88 58 ILE B N 1
ATOM 1799 C CA . ILE B 1 58 ? 7.703 -14.523 -12.734 1 98.88 58 ILE B CA 1
ATOM 1800 C C . ILE B 1 58 ? 6.531 -15.445 -13.062 1 98.88 58 ILE B C 1
ATOM 1802 O O . ILE B 1 58 ? 5.523 -15.461 -12.352 1 98.88 58 ILE B O 1
ATOM 1806 N N . LEU B 1 59 ? 6.703 -16.219 -14.141 1 98.88 59 LEU B N 1
ATOM 1807 C CA . LEU B 1 59 ? 5.637 -17.094 -14.617 1 98.88 59 LEU B CA 1
ATOM 1808 C C . LEU B 1 59 ? 6.02 -18.562 -14.438 1 98.88 59 LEU B C 1
ATOM 1810 O O . LEU B 1 59 ? 7.188 -18.922 -14.602 1 98.88 59 LEU B O 1
ATOM 1814 N N . ALA B 1 60 ? 5.066 -19.359 -14.07 1 98.88 60 ALA B N 1
ATOM 1815 C CA . ALA B 1 60 ? 5.148 -20.812 -14.195 1 98.88 60 ALA B CA 1
ATOM 1816 C C . ALA B 1 60 ? 4.359 -21.312 -15.406 1 98.88 60 ALA B C 1
ATOM 1818 O O . ALA B 1 60 ? 3.191 -20.953 -15.578 1 98.88 60 ALA B O 1
ATOM 1819 N N . GLU B 1 61 ? 4.977 -22.062 -16.188 1 98.19 61 GLU B N 1
ATOM 1820 C CA . GLU B 1 61 ? 4.395 -22.547 -17.438 1 98.19 61 GLU B CA 1
ATOM 1821 C C . GLU B 1 61 ? 4.469 -24.062 -17.516 1 98.19 61 GLU B C 1
ATOM 1823 O O . GLU B 1 61 ? 5.484 -24.672 -17.172 1 98.19 61 GLU B O 1
ATOM 1828 N N . ASP B 1 62 ? 3.33 -24.688 -17.844 1 96.94 62 ASP B N 1
ATOM 1829 C CA . ASP B 1 62 ? 3.244 -26.109 -18.125 1 96.94 62 ASP B CA 1
ATOM 1830 C C . ASP B 1 62 ? 2.668 -26.375 -19.516 1 96.94 62 ASP B C 1
ATOM 1832 O O . ASP B 1 62 ? 1.51 -26.047 -19.781 1 96.94 62 ASP B O 1
ATOM 1836 N N . ASN B 1 63 ? 3.416 -27.047 -20.422 1 93.62 63 ASN B N 1
ATOM 1837 C CA . ASN B 1 63 ? 2.994 -27.344 -21.797 1 93.62 63 ASN B CA 1
ATOM 1838 C C . ASN B 1 63 ? 2.471 -26.109 -22.5 1 93.62 63 ASN B C 1
ATOM 1840 O O . ASN B 1 63 ? 1.369 -26.125 -23.062 1 93.62 63 ASN B O 1
ATOM 1844 N N . ASN B 1 64 ? 3.09 -24.922 -22.359 1 91.38 64 ASN B N 1
ATOM 1845 C CA . ASN B 1 64 ? 2.85 -23.656 -23.031 1 91.38 64 ASN B CA 1
ATOM 1846 C C . ASN B 1 64 ? 1.649 -22.922 -22.438 1 91.38 64 ASN B C 1
ATOM 1848 O O . ASN B 1 64 ? 1.205 -21.906 -22.969 1 91.38 64 ASN B O 1
ATOM 1852 N N . ASP B 1 65 ? 1.183 -23.516 -21.391 1 96.56 65 ASP B N 1
ATOM 1853 C CA . ASP B 1 65 ? 0.108 -22.828 -20.672 1 96.56 65 ASP B CA 1
ATOM 1854 C C . ASP B 1 65 ? 0.622 -22.203 -19.375 1 96.56 65 ASP B C 1
ATOM 1856 O O . ASP B 1 65 ? 1.409 -22.812 -18.656 1 96.56 65 ASP B O 1
ATOM 1860 N N . LEU B 1 66 ? 0.235 -20.984 -19.172 1 98.62 66 LEU B N 1
ATOM 1861 C CA . LEU B 1 66 ? 0.571 -20.359 -17.891 1 98.62 66 LEU B CA 1
ATOM 1862 C C . LEU B 1 66 ? -0.285 -20.938 -16.766 1 98.62 66 LEU B C 1
ATOM 1864 O O . LEU B 1 66 ? -1.508 -21.031 -16.891 1 98.62 66 LEU B O 1
ATOM 1868 N N . ILE B 1 67 ? 0.363 -21.328 -15.648 1 98.62 67 ILE B N 1
ATOM 1869 C CA . ILE B 1 67 ? -0.391 -22 -14.609 1 98.62 67 ILE B CA 1
ATOM 1870 C C . ILE B 1 67 ? -0.188 -21.297 -13.273 1 98.62 67 ILE B C 1
ATOM 1872 O O . ILE B 1 67 ? -0.844 -21.625 -12.281 1 98.62 67 ILE B O 1
ATOM 1876 N N . GLY B 1 68 ? 0.689 -20.344 -13.164 1 98.75 68 GLY B N 1
ATOM 1877 C CA . GLY B 1 68 ? 0.943 -19.578 -11.961 1 98.75 68 GLY B CA 1
ATOM 1878 C C . GLY B 1 68 ? 1.812 -18.359 -12.203 1 98.75 68 GLY B C 1
ATOM 1879 O O . GLY B 1 68 ? 2.426 -18.219 -13.258 1 98.75 68 GLY B O 1
ATOM 1880 N N . TYR B 1 69 ? 1.763 -17.438 -11.25 1 98.88 69 TYR B N 1
ATOM 1881 C CA . TYR B 1 69 ? 2.557 -16.219 -11.359 1 98.88 69 TYR B CA 1
ATOM 1882 C C . TYR B 1 69 ? 2.953 -15.703 -9.984 1 98.88 69 TYR B C 1
ATOM 1884 O O . TYR B 1 69 ? 2.322 -16.047 -8.977 1 98.88 69 TYR B O 1
ATOM 1892 N N . LEU B 1 70 ? 3.973 -15 -9.93 1 98.94 70 LEU B N 1
ATOM 1893 C CA . LEU B 1 70 ? 4.449 -14.211 -8.797 1 98.94 70 LEU B CA 1
ATOM 1894 C C . LEU B 1 70 ? 4.844 -12.805 -9.242 1 98.94 70 LEU B C 1
ATOM 1896 O O . LEU B 1 70 ? 5.77 -12.641 -10.039 1 98.94 70 LEU B O 1
ATOM 1900 N N . ILE B 1 71 ? 4.121 -11.844 -8.742 1 98.81 71 ILE B N 1
ATOM 1901 C CA . ILE B 1 71 ? 4.363 -10.438 -9.07 1 98.81 71 ILE B CA 1
ATOM 1902 C C . ILE B 1 71 ? 5.164 -9.781 -7.945 1 98.81 71 ILE B C 1
ATOM 1904 O O . ILE B 1 71 ? 4.875 -9.992 -6.766 1 98.81 71 ILE B O 1
ATOM 1908 N N . ALA B 1 72 ? 6.156 -9.062 -8.281 1 98.88 72 ALA B N 1
ATOM 1909 C CA . ALA B 1 72 ? 6.891 -8.18 -7.379 1 98.88 72 ALA B CA 1
ATOM 1910 C C . ALA B 1 72 ? 6.742 -6.719 -7.805 1 98.88 72 ALA B C 1
ATOM 1912 O O . ALA B 1 72 ? 7.145 -6.348 -8.906 1 98.88 72 ALA B O 1
ATOM 1913 N N . ILE B 1 73 ? 6.176 -5.961 -6.961 1 98.69 73 ILE B N 1
ATOM 1914 C CA . ILE B 1 73 ? 5.973 -4.543 -7.23 1 98.69 73 ILE B CA 1
ATOM 1915 C C . ILE B 1 73 ? 6.922 -3.715 -6.371 1 98.69 73 ILE B C 1
ATOM 1917 O O . ILE B 1 73 ? 6.719 -3.578 -5.16 1 98.69 73 ILE B O 1
ATOM 1921 N N . GLY B 1 74 ? 7.855 -3.084 -6.992 1 98.62 74 GLY B N 1
ATOM 1922 C CA . GLY B 1 74 ? 8.844 -2.279 -6.285 1 98.62 74 GLY B CA 1
ATOM 1923 C C . GLY B 1 74 ? 8.305 -0.925 -5.855 1 98.62 74 GLY B C 1
ATOM 1924 O O . GLY B 1 74 ? 7.445 -0.352 -6.523 1 98.62 74 GLY B O 1
ATOM 1925 N N . GLY B 1 75 ? 8.844 -0.466 -4.762 1 98.12 75 GLY B N 1
ATOM 1926 C CA . GLY B 1 75 ? 8.469 0.868 -4.32 1 98.12 75 GLY B CA 1
ATOM 1927 C C . GLY B 1 75 ? 8.859 1.954 -5.305 1 98.12 75 GLY B C 1
ATOM 1928 O O . GLY B 1 75 ? 9.922 1.881 -5.926 1 98.12 75 GLY B O 1
ATOM 1929 N N . SER B 1 76 ? 8.008 2.975 -5.414 1 96.25 76 SER B N 1
ATOM 1930 C CA . SER B 1 76 ? 8.258 4.039 -6.379 1 96.25 76 SER B CA 1
ATOM 1931 C C . SER B 1 76 ? 9.07 5.172 -5.758 1 96.25 76 SER B C 1
ATOM 1933 O O . SER B 1 76 ? 9.852 5.832 -6.445 1 96.25 76 SER B O 1
ATOM 1935 N N . ALA B 1 77 ? 8.836 5.492 -4.461 1 97.38 77 ALA B N 1
ATOM 1936 C CA . ALA B 1 77 ? 9.617 6.516 -3.777 1 97.38 77 ALA B CA 1
ATOM 1937 C C . ALA B 1 77 ? 11.086 6.098 -3.654 1 97.38 77 ALA B C 1
ATOM 1939 O O . ALA B 1 77 ? 11.383 4.914 -3.48 1 97.38 77 ALA B O 1
ATOM 1940 N N . ARG B 1 78 ? 11.992 7.016 -3.693 1 97.25 78 ARG B N 1
ATOM 1941 C CA . ARG B 1 78 ? 13.414 6.727 -3.572 1 97.25 78 ARG B CA 1
ATOM 1942 C C . ARG B 1 78 ? 13.711 5.938 -2.301 1 97.25 78 ARG B C 1
ATOM 1944 O O . ARG B 1 78 ? 14.477 4.977 -2.324 1 97.25 78 ARG B O 1
ATOM 1951 N N . ARG B 1 79 ? 13.047 6.273 -1.224 1 98.25 79 ARG B N 1
ATOM 1952 C CA . ARG B 1 79 ? 13.289 5.664 0.079 1 98.25 79 ARG B CA 1
ATOM 1953 C C . ARG B 1 79 ? 12.734 4.242 0.128 1 98.25 79 ARG B C 1
ATOM 1955 O O . ARG B 1 79 ? 12.992 3.502 1.079 1 98.25 79 ARG B O 1
ATOM 1962 N N . LYS B 1 80 ? 12.023 3.795 -0.93 1 98.44 80 LYS B N 1
ATOM 1963 C CA . LYS B 1 80 ? 11.328 2.514 -0.874 1 98.44 80 LYS B CA 1
ATOM 1964 C C . LYS B 1 80 ? 11.766 1.6 -2.016 1 98.44 80 LYS B C 1
ATOM 1966 O O . LYS B 1 80 ? 11.227 0.505 -2.184 1 98.44 80 LYS B O 1
ATOM 1971 N N . ARG B 1 81 ? 12.695 1.978 -2.83 1 98.25 81 ARG B N 1
ATOM 1972 C CA . ARG B 1 81 ? 13.039 1.265 -4.059 1 98.25 81 ARG B CA 1
ATOM 1973 C C . ARG B 1 81 ? 13.648 -0.098 -3.746 1 98.25 81 ARG B C 1
ATOM 1975 O O . ARG B 1 81 ? 13.688 -0.977 -4.609 1 98.25 81 ARG B O 1
ATOM 1982 N N . HIS B 1 82 ? 14.148 -0.278 -2.537 1 98.69 82 HIS B N 1
ATOM 1983 C CA . HIS B 1 82 ? 14.789 -1.525 -2.141 1 98.69 82 HIS B CA 1
ATOM 1984 C C . HIS B 1 82 ? 13.758 -2.562 -1.709 1 98.69 82 HIS B C 1
ATOM 1986 O O . HIS B 1 82 ? 14.117 -3.691 -1.361 1 98.69 82 HIS B O 1
ATOM 1992 N N . SER B 1 83 ? 12.484 -2.24 -1.665 1 98.88 83 SER B N 1
ATOM 1993 C CA . SER B 1 83 ? 11.406 -3.109 -1.193 1 98.88 83 SER B CA 1
ATOM 1994 C C . SER B 1 83 ? 10.445 -3.455 -2.32 1 98.88 83 SER B C 1
ATOM 1996 O O . SER B 1 83 ? 10.148 -2.613 -3.172 1 98.88 83 SER B O 1
ATOM 1998 N N . ALA B 1 84 ? 9.906 -4.664 -2.316 1 98.94 84 ALA B N 1
ATOM 1999 C CA . ALA B 1 84 ? 8.914 -5.086 -3.297 1 98.94 84 ALA B CA 1
ATOM 2000 C C . ALA B 1 84 ? 7.746 -5.801 -2.619 1 98.94 84 ALA B C 1
ATOM 2002 O O . ALA B 1 84 ? 7.949 -6.652 -1.752 1 98.94 84 ALA B O 1
ATOM 2003 N N . TYR B 1 85 ? 6.562 -5.438 -2.949 1 98.94 85 TYR B N 1
ATOM 2004 C CA . TYR B 1 85 ? 5.344 -6.113 -2.514 1 98.94 85 TYR B CA 1
ATOM 2005 C C . TYR B 1 85 ? 4.992 -7.262 -3.449 1 98.94 85 TYR B C 1
ATOM 2007 O O . TYR B 1 85 ? 5.07 -7.121 -4.672 1 98.94 85 TYR B O 1
ATOM 2015 N N . LEU B 1 86 ? 4.559 -8.375 -2.902 1 98.94 86 LEU B N 1
ATOM 2016 C CA . LEU B 1 86 ? 4.426 -9.602 -3.684 1 98.94 86 LEU B CA 1
ATOM 2017 C C . LEU B 1 86 ? 2.967 -10.031 -3.764 1 98.94 86 LEU B C 1
ATOM 2019 O O . LEU B 1 86 ? 2.229 -9.93 -2.781 1 98.94 86 LEU B O 1
ATOM 2023 N N . VAL B 1 87 ? 2.619 -10.555 -4.887 1 98.69 87 VAL B N 1
ATOM 2024 C CA . VAL B 1 87 ? 1.344 -11.219 -5.129 1 98.69 87 VAL B CA 1
ATOM 2025 C C . VAL B 1 87 ? 1.582 -12.539 -5.867 1 98.69 87 VAL B C 1
ATOM 2027 O O . VAL B 1 87 ? 2.293 -12.57 -6.875 1 98.69 87 VAL B O 1
ATOM 2030 N N . ILE B 1 88 ? 1.026 -13.57 -5.391 1 98.75 88 ILE B N 1
ATOM 2031 C CA . ILE B 1 88 ? 1.207 -14.859 -6.047 1 98.75 88 ILE B CA 1
ATOM 2032 C C . ILE B 1 88 ? -0.155 -15.484 -6.336 1 98.75 88 ILE B C 1
ATOM 2034 O O . ILE B 1 88 ? -1.096 -15.336 -5.555 1 98.75 88 ILE B O 1
ATOM 2038 N N . GLY B 1 89 ? -0.256 -16.109 -7.449 1 98.31 89 GLY B N 1
ATOM 2039 C CA . GLY B 1 89 ? -1.41 -16.891 -7.859 1 98.31 89 GLY B CA 1
ATOM 2040 C C . GLY B 1 89 ? -1.038 -18.156 -8.617 1 98.31 89 GLY B C 1
ATOM 2041 O O . GLY B 1 89 ? -0.157 -18.125 -9.477 1 98.31 89 GLY B O 1
ATOM 2042 N N . ILE B 1 90 ? -1.603 -19.219 -8.258 1 98.44 90 ILE B N 1
ATOM 2043 C CA . ILE B 1 90 ? -1.424 -20.516 -8.906 1 98.44 90 ILE B CA 1
ATOM 2044 C C . ILE B 1 90 ? -2.785 -21.172 -9.148 1 98.44 90 ILE B C 1
ATOM 2046 O O . ILE B 1 90 ? -3.646 -21.156 -8.266 1 98.44 90 ILE B O 1
ATOM 2050 N N . LEU B 1 91 ? -2.996 -21.703 -10.297 1 98.19 91 LEU B N 1
ATOM 2051 C CA . LEU B 1 91 ? -4.238 -22.406 -10.586 1 98.19 91 LEU B CA 1
ATOM 2052 C C . LEU B 1 91 ? -4.473 -23.531 -9.57 1 98.19 91 LEU B C 1
ATOM 2054 O O . LEU B 1 91 ? -3.533 -24.219 -9.18 1 98.19 91 LEU B O 1
ATOM 2058 N N . LYS B 1 92 ? -5.703 -23.672 -9.25 1 97.25 92 LYS B N 1
ATOM 2059 C CA . LYS B 1 92 ? -6.098 -24.578 -8.18 1 97.25 92 LYS B CA 1
ATOM 2060 C C . LYS B 1 92 ? -5.57 -26 -8.445 1 97.25 92 LYS B C 1
ATOM 2062 O O . LYS B 1 92 ? -5.012 -26.625 -7.551 1 97.25 92 LYS B O 1
ATOM 2067 N N . GLU B 1 93 ? -5.684 -26.469 -9.641 1 96.19 93 GLU B N 1
ATOM 2068 C CA . GLU B 1 93 ? -5.328 -27.844 -9.992 1 96.19 93 GLU B CA 1
ATOM 2069 C C . GLU B 1 93 ? 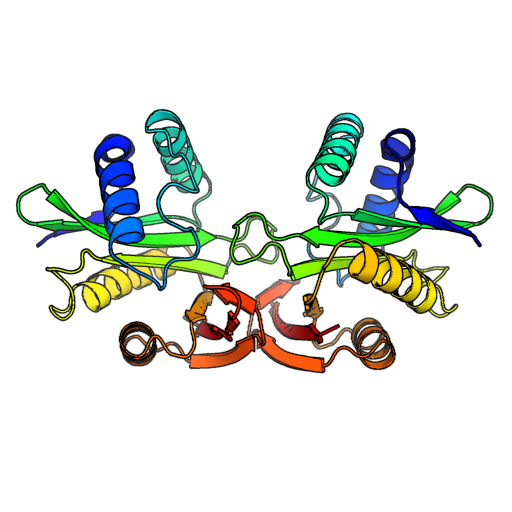-3.822 -28.062 -9.891 1 96.19 93 GLU B C 1
ATOM 2071 O O . GLU B 1 93 ? -3.357 -29.203 -9.891 1 96.19 93 GLU B O 1
ATOM 2076 N N . TYR B 1 94 ? -3.062 -27.031 -9.758 1 97 94 TYR B N 1
ATOM 20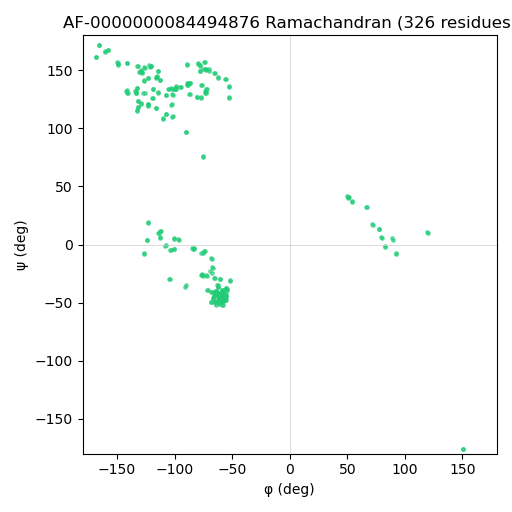77 C CA . TYR B 1 94 ? -1.608 -27.141 -9.766 1 97 94 TYR B CA 1
ATOM 2078 C C . TYR B 1 94 ? -1.029 -26.812 -8.398 1 97 94 TYR B C 1
ATOM 2080 O O . TYR B 1 94 ? 0.19 -26.719 -8.234 1 97 94 TYR B O 1
ATOM 2088 N N . ARG B 1 95 ? -1.828 -26.594 -7.426 1 95.88 95 ARG B N 1
ATOM 2089 C CA . ARG B 1 95 ? -1.366 -26.266 -6.082 1 95.88 95 ARG B CA 1
ATOM 2090 C C . ARG B 1 95 ? -0.885 -27.516 -5.355 1 95.88 95 ARG B C 1
ATOM 2092 O O . ARG B 1 95 ? -1.292 -28.641 -5.691 1 95.88 95 ARG B O 1
ATOM 2099 N N . GLY B 1 96 ? 0.013 -27.281 -4.422 1 94.56 96 GLY B N 1
ATOM 2100 C CA . GLY B 1 96 ? 0.535 -28.391 -3.654 1 94.56 96 GLY B CA 1
ATOM 2101 C C . GLY B 1 96 ? 1.574 -29.203 -4.41 1 94.56 96 GLY B C 1
ATOM 2102 O O . GLY B 1 96 ? 1.944 -30.297 -3.986 1 94.56 96 GLY B O 1
ATOM 2103 N N . LEU B 1 97 ? 2.076 -28.688 -5.508 1 95.94 97 LEU B N 1
ATOM 2104 C CA . LEU B 1 97 ? 3.012 -29.422 -6.355 1 95.94 97 LEU B CA 1
ATOM 2105 C C . LEU B 1 97 ? 4.387 -28.75 -6.34 1 95.94 97 LEU B C 1
ATOM 2107 O O . LEU B 1 97 ? 5.23 -29.047 -7.188 1 95.94 97 LEU B O 1
ATOM 2111 N N . GLY B 1 98 ? 4.598 -27.797 -5.461 1 97.06 98 GLY B N 1
ATOM 2112 C CA . GLY B 1 98 ? 5.906 -27.188 -5.312 1 97.06 98 GLY B CA 1
ATOM 2113 C C . GLY B 1 98 ? 6.113 -26 -6.23 1 97.06 98 GLY B C 1
ATOM 2114 O O . GLY B 1 98 ? 7.203 -25.422 -6.277 1 97.06 98 GLY B O 1
ATOM 2115 N N . ILE B 1 99 ? 5.105 -25.594 -6.938 1 98.12 99 ILE B N 1
ATOM 2116 C CA . ILE B 1 99 ? 5.199 -24.5 -7.895 1 98.12 99 ILE B CA 1
ATOM 2117 C C . ILE B 1 99 ? 5.492 -23.188 -7.16 1 98.12 99 ILE B C 1
ATOM 2119 O O . ILE B 1 99 ? 6.312 -22.391 -7.609 1 98.12 99 ILE B O 1
ATOM 2123 N N . GLY B 1 100 ? 4.836 -22.984 -6.02 1 98.5 100 GLY B N 1
ATOM 2124 C CA . GLY B 1 100 ? 5.102 -21.797 -5.227 1 98.5 100 GLY B CA 1
ATOM 2125 C C . GLY B 1 100 ? 6.559 -21.656 -4.832 1 98.5 100 GLY B C 1
ATOM 2126 O O . GLY B 1 100 ? 7.152 -20.594 -5.004 1 98.5 100 GLY B O 1
ATOM 2127 N N . THR B 1 101 ? 7.074 -22.719 -4.387 1 98.38 101 THR B N 1
ATOM 2128 C CA . THR B 1 101 ? 8.477 -22.719 -3.975 1 98.38 101 THR B CA 1
ATOM 2129 C C . THR B 1 101 ? 9.383 -22.375 -5.145 1 98.38 101 THR B C 1
ATOM 2131 O O . THR B 1 101 ? 10.32 -21.578 -4.996 1 98.38 101 THR B O 1
ATOM 2134 N N . LYS B 1 102 ? 9.117 -22.922 -6.277 1 98.56 102 LYS B N 1
ATOM 2135 C CA . LYS B 1 102 ? 9.914 -22.656 -7.465 1 98.56 102 LYS B CA 1
ATOM 2136 C C . LYS B 1 102 ? 9.812 -21.188 -7.883 1 98.56 102 LYS B C 1
ATOM 2138 O O . LYS B 1 102 ? 10.805 -20.562 -8.266 1 98.56 102 LYS B O 1
ATOM 2143 N N . LEU B 1 103 ? 8.625 -20.625 -7.836 1 98.88 103 LEU B N 1
ATOM 2144 C CA . LEU B 1 103 ? 8.414 -19.219 -8.164 1 98.88 103 LEU B CA 1
ATOM 2145 C C . LEU B 1 103 ? 9.227 -18.328 -7.238 1 98.88 103 LEU B C 1
ATOM 2147 O O . LEU B 1 103 ? 9.922 -17.422 -7.699 1 98.88 103 LEU B O 1
ATOM 2151 N N . PHE B 1 104 ? 9.211 -18.562 -5.969 1 98.81 104 PHE B N 1
ATOM 2152 C CA . PHE B 1 104 ? 9.906 -17.734 -4.996 1 98.81 104 PHE B CA 1
ATOM 2153 C C . PHE B 1 104 ? 11.414 -17.859 -5.148 1 98.81 104 PHE B C 1
ATOM 2155 O O . PHE B 1 104 ? 12.148 -16.875 -4.977 1 98.81 104 PHE B O 1
ATOM 2162 N N . LYS B 1 105 ? 11.898 -19.062 -5.383 1 98.25 105 LYS B N 1
ATOM 2163 C CA . LYS B 1 105 ? 13.328 -19.234 -5.609 1 98.25 105 LYS B CA 1
ATOM 2164 C C . LYS B 1 105 ? 13.805 -18.359 -6.77 1 98.25 105 LYS B C 1
ATOM 2166 O O . LYS B 1 105 ? 14.836 -17.688 -6.664 1 98.25 105 LYS B O 1
ATOM 2171 N N . ASN B 1 106 ? 13.07 -18.438 -7.809 1 98.62 106 ASN B N 1
ATOM 2172 C CA . ASN B 1 106 ? 13.398 -17.609 -8.953 1 98.62 106 ASN B CA 1
ATOM 2173 C C . ASN B 1 106 ? 13.328 -16.125 -8.602 1 98.62 106 ASN B C 1
ATOM 2175 O O . ASN B 1 106 ? 14.203 -15.344 -8.992 1 98.62 106 ASN B O 1
ATOM 2179 N N . LEU B 1 107 ? 12.328 -15.711 -7.906 1 98.81 107 LEU B N 1
ATOM 2180 C CA . LEU B 1 107 ? 12.164 -14.312 -7.516 1 98.81 107 LEU B CA 1
ATOM 2181 C C . LEU B 1 107 ? 13.336 -13.844 -6.66 1 98.81 107 LEU B C 1
ATOM 2183 O O . LEU B 1 107 ? 13.805 -12.719 -6.809 1 98.81 107 LEU B O 1
ATOM 2187 N N . GLU B 1 108 ? 13.742 -14.672 -5.746 1 98.56 108 GLU B N 1
ATOM 2188 C CA . GLU B 1 108 ? 14.836 -14.281 -4.855 1 98.56 108 GLU B CA 1
ATOM 2189 C C . GLU B 1 108 ? 16.141 -14.078 -5.633 1 98.56 108 GLU B C 1
ATOM 2191 O O . GLU B 1 108 ? 16.922 -13.18 -5.316 1 98.56 108 GLU B O 1
ATOM 2196 N N . GLU B 1 109 ? 16.375 -14.938 -6.582 1 98.31 109 GLU B N 1
ATOM 2197 C CA . GLU B 1 109 ? 17.516 -14.719 -7.461 1 98.31 109 GLU B CA 1
ATOM 2198 C C . GLU B 1 109 ? 17.422 -13.375 -8.172 1 98.31 109 GLU B C 1
ATOM 2200 O O . GLU B 1 109 ? 18.391 -12.602 -8.195 1 98.31 109 GLU B O 1
ATOM 2205 N N . TRP B 1 110 ? 16.297 -13.125 -8.742 1 98.25 110 TRP B N 1
ATOM 2206 C CA . TRP B 1 110 ? 16.031 -11.844 -9.391 1 98.25 110 TRP B CA 1
ATOM 2207 C C . TRP B 1 110 ? 16.25 -10.688 -8.414 1 98.25 110 TRP B C 1
ATOM 2209 O O . TRP B 1 110 ? 16.859 -9.672 -8.766 1 98.25 110 TRP B O 1
ATOM 2219 N N . ALA B 1 111 ? 15.688 -10.805 -7.219 1 98.69 111 ALA B N 1
ATOM 2220 C CA . ALA B 1 111 ? 15.773 -9.758 -6.195 1 98.69 111 ALA B CA 1
ATOM 2221 C C . ALA B 1 111 ? 17.234 -9.414 -5.887 1 98.69 111 ALA B C 1
ATOM 2223 O O . ALA B 1 111 ? 17.578 -8.242 -5.742 1 98.69 111 ALA B O 1
ATOM 2224 N N . HIS B 1 112 ? 18.016 -10.406 -5.777 1 98.12 112 HIS B N 1
ATOM 2225 C CA . HIS B 1 112 ? 19.438 -10.195 -5.531 1 98.12 112 HIS B CA 1
ATOM 2226 C C . HIS B 1 112 ? 20.078 -9.414 -6.668 1 98.12 112 HIS B C 1
ATOM 2228 O O . HIS B 1 112 ? 20.828 -8.469 -6.43 1 98.12 112 HIS B O 1
ATOM 2234 N N . GLU B 1 113 ? 19.75 -9.75 -7.824 1 97.62 113 GLU B N 1
ATOM 2235 C CA . GLU B 1 113 ? 20.344 -9.109 -9 1 97.62 113 GLU B CA 1
ATOM 2236 C C . GLU B 1 113 ? 19.875 -7.66 -9.133 1 97.62 113 GLU B C 1
ATOM 2238 O O . GLU B 1 113 ? 20.562 -6.844 -9.758 1 97.62 113 GLU B O 1
ATOM 2243 N N . HIS B 1 114 ? 18.766 -7.363 -8.547 1 97.75 114 HIS B N 1
ATOM 2244 C CA . HIS B 1 114 ? 18.172 -6.043 -8.734 1 97.75 114 HIS B CA 1
ATOM 2245 C C . HIS B 1 114 ? 18.203 -5.23 -7.445 1 97.75 114 HIS B C 1
ATOM 2247 O O . HIS B 1 114 ? 17.453 -4.262 -7.301 1 97.75 114 HIS B O 1
ATOM 2253 N N . HIS B 1 115 ? 18.922 -5.676 -6.449 1 96.94 115 HIS B N 1
ATOM 2254 C CA . HIS B 1 115 ? 19.219 -4.941 -5.223 1 96.94 115 HIS B CA 1
ATOM 2255 C C . HIS B 1 115 ? 17.953 -4.734 -4.391 1 96.94 115 HIS B C 1
ATOM 2257 O O . HIS B 1 115 ? 17.75 -3.654 -3.832 1 96.94 115 HIS B O 1
ATOM 2263 N N . ILE B 1 116 ? 17.078 -5.66 -4.469 1 98.75 116 ILE B N 1
ATOM 2264 C CA . ILE B 1 116 ? 15.93 -5.703 -3.566 1 98.75 116 ILE B CA 1
ATOM 2265 C C . ILE B 1 116 ? 16.359 -6.301 -2.227 1 98.75 116 ILE B C 1
ATOM 2267 O O . ILE B 1 116 ? 16.922 -7.391 -2.18 1 98.75 116 ILE B O 1
ATOM 2271 N N . HIS B 1 117 ? 16.078 -5.594 -1.181 1 98.81 117 HIS B N 1
ATOM 2272 C CA . HIS B 1 117 ? 16.484 -5.992 0.161 1 98.81 117 HIS B CA 1
ATOM 2273 C C . HIS B 1 117 ? 15.305 -6.551 0.955 1 98.81 117 HIS B C 1
ATOM 2275 O O . HIS B 1 117 ? 15.492 -7.395 1.833 1 98.81 117 HIS B O 1
ATOM 2281 N N . ARG B 1 118 ? 14.172 -6.082 0.654 1 98.94 118 ARG B N 1
ATOM 2282 C CA . ARG B 1 118 ? 12.984 -6.422 1.437 1 98.94 118 ARG B CA 1
ATOM 2283 C C . ARG B 1 118 ? 11.852 -6.902 0.535 1 98.94 118 ARG B C 1
ATOM 2285 O O . ARG B 1 118 ? 11.469 -6.215 -0.411 1 98.94 118 ARG B O 1
ATOM 2292 N N . LEU B 1 119 ? 11.391 -8.102 0.758 1 98.94 119 LEU B N 1
ATOM 2293 C CA . LEU B 1 119 ? 10.172 -8.648 0.174 1 98.94 119 LEU B CA 1
ATOM 2294 C C . LEU B 1 119 ? 9.031 -8.633 1.187 1 98.94 119 LEU B C 1
ATOM 2296 O O . LEU B 1 119 ? 9.227 -8.969 2.357 1 98.94 119 LEU B O 1
ATOM 2300 N N . GLU B 1 120 ? 7.883 -8.188 0.767 1 98.94 120 GLU B N 1
ATOM 2301 C CA . GLU B 1 120 ? 6.777 -8.109 1.717 1 98.94 120 GLU B CA 1
ATOM 2302 C C . GLU B 1 120 ? 5.457 -8.5 1.063 1 98.94 120 GLU B C 1
ATOM 2304 O O . GLU B 1 120 ? 5.324 -8.453 -0.162 1 98.94 120 GLU B O 1
ATOM 2309 N N . LEU B 1 121 ? 4.539 -8.93 1.876 1 98.88 121 LEU B N 1
ATOM 2310 C CA . LEU B 1 121 ? 3.189 -9.273 1.444 1 98.88 121 LEU B CA 1
ATOM 2311 C C . LEU B 1 121 ? 2.225 -9.281 2.625 1 98.88 121 LEU B C 1
ATOM 2313 O O . LEU B 1 121 ? 2.648 -9.164 3.777 1 98.88 121 LEU B O 1
ATOM 2317 N N . THR B 1 122 ? 0.96 -9.289 2.336 1 98.81 122 THR B N 1
ATOM 2318 C CA . THR B 1 122 ? -0.082 -9.594 3.309 1 98.81 122 THR B CA 1
ATOM 2319 C C . THR B 1 122 ? -0.797 -10.891 2.939 1 98.81 122 THR B C 1
ATOM 2321 O O . THR B 1 122 ? -0.845 -11.266 1.767 1 98.81 122 THR B O 1
ATOM 2324 N N . VAL B 1 123 ? -1.265 -11.586 3.916 1 98.75 123 VAL B N 1
ATOM 2325 C CA . VAL B 1 123 ? -1.958 -12.852 3.693 1 98.75 123 VAL B CA 1
ATOM 2326 C C . VAL B 1 123 ? -3.135 -12.969 4.656 1 98.75 123 VAL B C 1
ATOM 2328 O O . VAL B 1 123 ? -2.996 -12.703 5.855 1 98.75 123 VAL B O 1
ATOM 2331 N N . ILE B 1 124 ? -4.266 -13.297 4.113 1 98.5 124 ILE B N 1
ATOM 2332 C CA . ILE B 1 124 ? -5.441 -13.531 4.945 1 98.5 124 ILE B CA 1
ATOM 2333 C C . ILE B 1 124 ? -5.109 -14.555 6.035 1 98.5 124 ILE B C 1
ATOM 2335 O O . ILE B 1 124 ? -4.523 -15.602 5.754 1 98.5 124 ILE B O 1
ATOM 2339 N N . ALA B 1 125 ? -5.527 -14.328 7.238 1 98.12 125 ALA B N 1
ATOM 2340 C CA . ALA B 1 125 ? -5.031 -15.039 8.414 1 98.12 125 ALA B CA 1
ATOM 2341 C C . ALA B 1 125 ? -5.41 -16.516 8.359 1 98.12 125 ALA B C 1
ATOM 2343 O O . ALA B 1 125 ? -4.691 -17.359 8.883 1 98.12 125 ALA B O 1
ATOM 2344 N N . ASN B 1 126 ? -6.52 -16.844 7.711 1 97.25 126 ASN B N 1
ATOM 2345 C CA . ASN B 1 126 ? -6.961 -18.234 7.684 1 97.25 126 ASN B CA 1
ATOM 2346 C C . ASN B 1 126 ? -6.516 -18.938 6.402 1 97.25 126 ASN B C 1
ATOM 2348 O O . ASN B 1 126 ? -6.949 -20.062 6.121 1 97.25 126 ASN B O 1
ATOM 2352 N N . ASN B 1 127 ? -5.75 -18.266 5.59 1 97.31 127 ASN B N 1
ATOM 2353 C CA . ASN B 1 127 ? -5.16 -18.891 4.418 1 97.31 127 ASN B CA 1
ATOM 2354 C C . ASN B 1 127 ? -3.984 -19.797 4.797 1 97.31 127 ASN B C 1
ATOM 2356 O O . ASN B 1 127 ? -2.83 -19.453 4.523 1 97.31 127 ASN B O 1
ATOM 2360 N N . GLU B 1 128 ? -4.234 -20.891 5.301 1 97 128 GLU B N 1
ATOM 2361 C CA . GLU B 1 128 ? -3.223 -21.781 5.848 1 97 128 GLU B CA 1
ATOM 2362 C C . GLU B 1 128 ? -2.211 -22.188 4.781 1 97 128 GLU B C 1
ATOM 2364 O O . GLU B 1 128 ? -1.017 -22.312 5.062 1 97 128 GLU B O 1
ATOM 2369 N N . ALA B 1 129 ? -2.709 -22.484 3.617 1 96 129 ALA B N 1
ATOM 2370 C CA . ALA B 1 129 ? -1.818 -22.891 2.531 1 96 129 ALA B CA 1
ATOM 2371 C C . ALA B 1 129 ? -0.814 -21.797 2.207 1 96 129 ALA B C 1
ATOM 2373 O O . ALA B 1 129 ? 0.383 -22.047 2.068 1 96 129 ALA B O 1
ATOM 2374 N N . GLY B 1 130 ? -1.311 -20.516 2.039 1 97.56 130 GLY B N 1
ATOM 2375 C CA . GLY B 1 130 ? -0.422 -19.391 1.796 1 97.56 130 GLY B CA 1
ATOM 2376 C C . GLY B 1 130 ? 0.583 -19.172 2.91 1 97.56 130 GLY B C 1
ATOM 2377 O O . GLY B 1 130 ? 1.78 -19.016 2.652 1 97.56 130 GLY B O 1
ATOM 2378 N N . LEU B 1 131 ? 0.094 -19.219 4.113 1 98.25 131 LEU B N 1
ATOM 2379 C CA . LEU B 1 131 ? 0.95 -19.047 5.281 1 98.25 131 LEU B CA 1
ATOM 2380 C C . LEU B 1 131 ? 2.049 -20.109 5.309 1 98.25 131 LEU B C 1
ATOM 2382 O O . LEU B 1 131 ? 3.213 -19.797 5.566 1 98.25 131 LEU B O 1
ATOM 2386 N N . GLY B 1 132 ? 1.63 -21.312 5.09 1 97.88 132 GLY B N 1
ATOM 2387 C CA . GLY B 1 132 ? 2.604 -22.406 5.047 1 97.88 132 GLY B CA 1
ATOM 2388 C C . GLY B 1 132 ? 3.693 -22.172 4.012 1 97.88 132 GLY B C 1
ATOM 2389 O O . GLY B 1 132 ? 4.875 -22.375 4.297 1 97.88 132 GLY B O 1
ATOM 2390 N N . LEU B 1 133 ? 3.334 -21.812 2.826 1 98.25 133 LEU B N 1
ATOM 2391 C CA . LEU B 1 133 ? 4.281 -21.516 1.754 1 98.25 133 LEU B CA 1
ATOM 2392 C C . LEU B 1 133 ? 5.238 -20.406 2.158 1 98.25 133 LEU B C 1
ATOM 2394 O O . LEU B 1 133 ? 6.457 -20.547 2.025 1 98.25 133 LEU B O 1
ATOM 2398 N N . TYR B 1 134 ? 4.695 -19.281 2.623 1 98.81 134 TYR B N 1
ATOM 2399 C CA . TYR B 1 134 ? 5.512 -18.125 2.936 1 98.81 134 TYR B CA 1
ATOM 2400 C C . TYR B 1 134 ? 6.492 -18.422 4.062 1 98.81 134 TYR B C 1
ATOM 2402 O O . TYR B 1 134 ? 7.656 -18.016 4.008 1 98.81 134 TYR B O 1
ATOM 2410 N N . LYS B 1 135 ? 6.023 -19.109 5.059 1 98.62 135 LYS B N 1
ATOM 2411 C CA . LYS B 1 135 ? 6.914 -19.531 6.141 1 98.62 135 LYS B CA 1
ATOM 2412 C C . LYS B 1 135 ? 8.023 -20.422 5.617 1 98.62 135 LYS B C 1
ATOM 2414 O O . LYS B 1 135 ? 9.195 -20.266 5.984 1 98.62 135 LYS B O 1
ATOM 2419 N N . LYS B 1 136 ? 7.668 -21.375 4.82 1 98.19 136 LYS B N 1
ATOM 2420 C CA . LYS B 1 136 ? 8.633 -22.297 4.219 1 98.19 136 LYS B CA 1
ATOM 2421 C C . LYS B 1 136 ? 9.711 -21.531 3.457 1 98.19 136 LYS B C 1
ATOM 2423 O O . LYS B 1 136 ? 10.883 -21.922 3.479 1 98.19 136 LYS B O 1
ATOM 2428 N N . ILE B 1 137 ? 9.32 -20.531 2.771 1 98.38 137 ILE B N 1
ATOM 2429 C CA . ILE B 1 137 ? 10.227 -19.719 1.952 1 98.38 137 ILE B CA 1
ATOM 2430 C C . ILE B 1 137 ? 11.125 -18.875 2.852 1 98.38 137 ILE B C 1
ATOM 2432 O O . ILE B 1 137 ? 12.18 -18.422 2.424 1 98.38 137 ILE B O 1
ATOM 2436 N N . GLY B 1 138 ? 10.695 -18.531 4.066 1 98.75 138 GLY B N 1
ATOM 2437 C CA . GLY B 1 138 ? 11.523 -17.781 4.996 1 98.75 138 GLY B CA 1
ATOM 2438 C C . GLY B 1 138 ? 10.914 -16.453 5.395 1 98.75 138 GLY B C 1
ATOM 2439 O O . GLY B 1 138 ? 11.578 -15.617 6.016 1 98.75 138 GLY B O 1
ATOM 2440 N N . PHE B 1 139 ? 9.648 -16.234 5.035 1 98.94 139 PHE B N 1
ATOM 2441 C CA . PHE B 1 139 ? 8.961 -15.031 5.508 1 98.94 139 PHE B CA 1
ATOM 2442 C C . PHE B 1 139 ? 8.633 -15.156 6.992 1 98.94 139 PHE B C 1
ATOM 2444 O O . PHE B 1 139 ? 8.367 -16.25 7.488 1 98.94 139 PHE B O 1
ATOM 2451 N N . VAL B 1 140 ? 8.594 -14.023 7.652 1 98.81 140 VAL B N 1
ATOM 2452 C CA . VAL B 1 140 ? 8.188 -13.961 9.055 1 98.81 140 VAL B CA 1
ATOM 2453 C C . VAL B 1 140 ? 7.051 -12.945 9.219 1 98.81 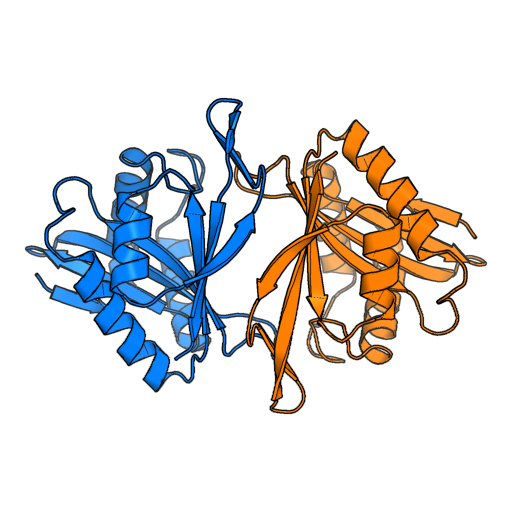140 VAL B C 1
ATOM 2455 O O . VAL B 1 140 ? 6.926 -12.016 8.422 1 98.81 140 VAL B O 1
ATOM 2458 N N . SER B 1 141 ? 6.203 -13.148 10.203 1 98.75 141 SER B N 1
ATOM 2459 C CA . SER B 1 141 ? 5.141 -12.195 10.5 1 98.75 141 SER B CA 1
ATOM 2460 C C . SER B 1 141 ? 5.695 -10.93 11.156 1 98.75 141 SER B C 1
ATOM 2462 O O . SER B 1 141 ? 6.488 -11.016 12.094 1 98.75 141 SER B O 1
ATOM 2464 N N . GLU B 1 142 ? 5.316 -9.867 10.641 1 98.94 142 GLU B N 1
ATOM 2465 C CA . GLU B 1 142 ? 5.691 -8.594 11.242 1 98.94 142 GLU B CA 1
ATOM 2466 C C . GLU B 1 142 ? 4.543 -8.016 12.07 1 98.94 142 GLU B C 1
ATOM 2468 O O . GLU B 1 142 ? 4.699 -6.977 12.719 1 98.94 142 GLU B O 1
ATOM 2473 N N . GLY B 1 143 ? 3.426 -8.656 12.07 1 98.81 143 GLY B N 1
ATOM 2474 C CA . GLY B 1 143 ? 2.268 -8.195 12.82 1 98.81 143 GLY B CA 1
ATOM 2475 C C . GLY B 1 143 ? 0.949 -8.602 12.188 1 98.81 143 GLY B C 1
ATOM 2476 O O . GLY B 1 143 ? 0.927 -9.383 11.234 1 98.81 143 GLY B O 1
ATOM 2477 N N . ILE B 1 144 ? -0.114 -8.125 12.789 1 98.88 144 ILE B N 1
ATOM 2478 C CA . ILE B 1 144 ? -1.462 -8.461 12.344 1 98.88 144 ILE B CA 1
ATOM 2479 C C . ILE B 1 144 ? -2.203 -7.195 11.93 1 98.88 144 ILE B C 1
ATOM 2481 O O . ILE B 1 144 ? -2.217 -6.207 12.672 1 98.88 144 ILE B O 1
ATOM 2485 N N . LYS B 1 145 ? -2.703 -7.203 10.773 1 98.88 145 LYS B N 1
ATOM 2486 C CA . LYS B 1 145 ? -3.561 -6.164 10.211 1 98.88 145 LYS B CA 1
ATOM 2487 C C . LYS B 1 145 ? -5.031 -6.453 10.5 1 98.88 145 LYS B C 1
ATOM 2489 O O . LYS B 1 145 ? -5.695 -7.156 9.734 1 98.88 145 LYS B O 1
ATOM 2494 N N . LYS B 1 146 ? -5.555 -5.871 11.5 1 98.88 146 LYS B N 1
ATOM 2495 C CA . LYS B 1 146 ? -6.891 -6.211 11.977 1 98.88 146 LYS B CA 1
ATOM 2496 C C . LYS B 1 146 ? -7.965 -5.605 11.078 1 98.88 146 LYS B C 1
ATOM 2498 O O . LYS B 1 146 ? -7.84 -4.461 10.633 1 98.88 146 LYS B O 1
ATOM 2503 N N . HIS B 1 147 ? -8.992 -6.402 10.781 1 98.88 147 HIS B N 1
ATOM 2504 C CA . HIS B 1 147 ? -10.141 -5.961 10.008 1 98.88 147 HIS B CA 1
ATOM 2505 C C . HIS B 1 147 ? -9.711 -5.352 8.68 1 98.88 147 HIS B C 1
ATOM 2507 O O . HIS B 1 147 ? -10.297 -4.363 8.227 1 98.88 147 HIS B O 1
ATOM 2513 N N . SER B 1 148 ? -8.703 -5.922 8.078 1 98.75 148 SER B N 1
ATOM 2514 C CA . SER B 1 148 ? -8.094 -5.305 6.906 1 98.75 148 SER B CA 1
ATOM 2515 C C . SER B 1 148 ? -8.953 -5.531 5.66 1 98.75 148 SER B C 1
ATOM 2517 O O . SER B 1 148 ? -8.914 -4.734 4.723 1 98.75 148 SER B O 1
ATOM 2519 N N . LEU B 1 149 ? -9.711 -6.57 5.672 1 98.69 149 LEU B N 1
ATOM 2520 C CA . LEU B 1 149 ? -10.57 -6.883 4.531 1 98.69 149 LEU B CA 1
ATOM 2521 C C . LEU B 1 149 ? -12.008 -7.125 4.984 1 98.69 149 LEU B C 1
ATOM 2523 O O . LEU B 1 149 ? -12.242 -7.598 6.098 1 98.69 149 LEU B O 1
ATOM 2527 N N . LEU B 1 150 ? -12.914 -6.812 4.102 1 98.19 150 LEU B N 1
ATOM 2528 C CA . LEU B 1 150 ? -14.32 -7.184 4.246 1 98.19 150 LEU B CA 1
ATOM 2529 C C . LEU B 1 150 ? -14.711 -8.242 3.221 1 98.19 150 LEU B C 1
ATOM 2531 O O . LEU B 1 150 ? -14.758 -7.961 2.021 1 98.19 150 LEU B O 1
ATOM 2535 N N . ILE B 1 151 ? -14.922 -9.414 3.646 1 96.81 151 ILE B N 1
ATOM 2536 C CA . ILE B 1 151 ? -15.266 -10.547 2.795 1 96.81 151 ILE B CA 1
ATOM 2537 C C . ILE B 1 151 ? -16.594 -11.156 3.256 1 96.81 151 ILE B C 1
ATOM 2539 O O . ILE B 1 151 ? -16.703 -11.594 4.402 1 96.81 151 ILE B O 1
ATOM 2543 N N . ASN B 1 152 ? -17.562 -11.18 2.359 1 94.62 152 ASN B N 1
ATOM 2544 C CA . ASN B 1 152 ? -18.891 -11.672 2.705 1 94.62 152 ASN B CA 1
ATOM 2545 C C . ASN B 1 152 ? -19.422 -11.008 3.973 1 94.62 152 ASN B C 1
ATOM 2547 O O . ASN B 1 152 ? -19.859 -11.688 4.895 1 94.62 152 ASN B O 1
ATOM 2551 N N . ASP B 1 153 ? -19.188 -9.742 4.113 1 95.81 153 ASP B N 1
ATOM 2552 C CA . ASP B 1 153 ? -19.719 -8.859 5.152 1 95.81 153 ASP B CA 1
ATOM 2553 C C . ASP B 1 153 ? -19.062 -9.148 6.504 1 95.81 153 ASP B C 1
ATOM 2555 O O . ASP B 1 153 ? -19.625 -8.812 7.551 1 95.81 153 ASP B O 1
ATOM 2559 N N . ASN B 1 154 ? -17.953 -9.836 6.414 1 97.81 154 ASN B N 1
ATOM 2560 C CA . ASN B 1 154 ? -17.172 -10.07 7.629 1 97.81 154 ASN B CA 1
ATOM 2561 C C . ASN B 1 154 ? -15.781 -9.461 7.531 1 97.81 154 ASN B C 1
ATOM 2563 O O . ASN B 1 154 ? -15.109 -9.578 6.504 1 97.81 154 ASN B O 1
ATOM 2567 N N . TYR B 1 155 ? -15.461 -8.797 8.609 1 98.5 155 TYR B N 1
ATOM 2568 C CA . TYR B 1 155 ? -14.086 -8.328 8.688 1 98.5 155 TYR B CA 1
ATOM 2569 C C . TYR B 1 155 ? -13.125 -9.484 8.938 1 98.5 155 TYR B C 1
ATOM 2571 O O . TYR B 1 155 ? -13.375 -10.328 9.805 1 98.5 155 TYR B O 1
ATOM 2579 N N . VAL B 1 156 ? -12.07 -9.484 8.188 1 98.31 156 VAL B N 1
ATOM 2580 C CA . VAL B 1 156 ? -11.055 -10.516 8.359 1 98.31 156 VAL B CA 1
ATOM 2581 C C . VAL B 1 156 ? -9.68 -9.859 8.508 1 98.31 156 VAL B C 1
ATOM 2583 O O . VAL B 1 156 ? -9.43 -8.789 7.953 1 98.31 156 VAL B O 1
ATOM 2586 N N . ASP B 1 157 ? -8.836 -10.531 9.289 1 98.81 157 ASP B N 1
ATOM 2587 C CA . ASP B 1 157 ? -7.48 -10.047 9.523 1 98.81 157 ASP B CA 1
ATOM 2588 C C . ASP B 1 157 ? -6.516 -10.586 8.477 1 98.81 157 ASP B C 1
ATOM 2590 O O . ASP B 1 157 ? -6.777 -11.625 7.855 1 98.81 157 ASP B O 1
ATOM 2594 N N . GLU B 1 158 ? -5.473 -9.883 8.281 1 98.88 158 GLU B N 1
ATOM 2595 C CA . GLU B 1 158 ? -4.32 -10.375 7.523 1 98.88 158 GLU B CA 1
ATOM 2596 C C . GLU B 1 158 ? -3.055 -10.336 8.375 1 98.88 158 GLU B C 1
ATOM 2598 O O . GLU B 1 158 ? -2.965 -9.578 9.336 1 98.88 158 GLU B O 1
ATOM 2603 N N . TYR B 1 159 ? -2.143 -11.164 8.055 1 98.94 159 TYR B N 1
ATOM 2604 C CA . TYR B 1 159 ? -0.787 -11 8.578 1 98.94 159 TYR B CA 1
ATOM 2605 C C . TYR B 1 159 ? 0.046 -10.117 7.66 1 98.94 159 TYR B C 1
ATOM 2607 O O . TYR B 1 159 ? -0.036 -10.227 6.434 1 98.94 159 TYR B O 1
ATOM 2615 N N . TYR B 1 160 ? 0.809 -9.219 8.25 1 98.94 160 TYR B N 1
ATOM 2616 C CA . TYR B 1 160 ? 1.954 -8.641 7.559 1 98.94 160 TYR B CA 1
ATOM 2617 C C . TYR B 1 160 ? 3.131 -9.609 7.547 1 98.94 160 TYR B C 1
ATOM 2619 O O . TYR B 1 160 ? 3.582 -10.062 8.602 1 98.94 160 TYR B O 1
ATOM 2627 N N . MET B 1 161 ? 3.686 -9.898 6.367 1 98.94 161 MET B N 1
ATOM 2628 C CA . MET B 1 161 ? 4.863 -10.766 6.332 1 98.94 161 MET B CA 1
ATOM 2629 C C . MET B 1 161 ? 5.965 -10.141 5.48 1 98.94 161 MET B C 1
ATOM 2631 O O . MET B 1 161 ? 5.684 -9.438 4.508 1 98.94 161 MET B O 1
ATOM 2635 N N . ALA B 1 162 ? 7.16 -10.438 5.883 1 98.94 162 ALA B N 1
ATOM 2636 C CA . ALA B 1 162 ? 8.305 -9.938 5.125 1 98.94 162 ALA B CA 1
ATOM 2637 C C . ALA B 1 162 ? 9.484 -10.891 5.219 1 98.94 162 ALA B C 1
ATOM 2639 O O . ALA B 1 162 ? 9.539 -11.742 6.109 1 98.94 162 ALA B O 1
ATOM 2640 N N . LYS B 1 163 ? 10.297 -10.844 4.352 1 98.88 163 LYS B N 1
ATOM 2641 C CA . LYS B 1 163 ? 11.602 -11.516 4.301 1 98.88 163 LYS B CA 1
ATOM 2642 C C . LYS B 1 163 ? 12.703 -10.547 3.891 1 98.88 163 LYS B C 1
ATOM 2644 O O . LYS B 1 163 ? 12.602 -9.891 2.848 1 98.88 163 LYS B O 1
ATOM 2649 N N . LEU B 1 164 ? 13.648 -10.352 4.734 1 98.81 164 LEU B N 1
ATOM 2650 C CA . LEU B 1 164 ? 14.82 -9.539 4.422 1 98.81 164 LEU B CA 1
ATOM 2651 C C . LEU B 1 164 ? 15.906 -10.375 3.76 1 98.81 164 LEU B C 1
ATOM 2653 O O . LEU B 1 164 ? 16.219 -11.477 4.227 1 98.81 164 LEU B O 1
ATOM 2657 N N . LEU B 1 165 ? 16.375 -9.922 2.703 1 98.25 165 LEU B N 1
ATOM 2658 C CA . LEU B 1 165 ? 17.375 -10.648 1.927 1 98.25 165 LEU B CA 1
ATOM 2659 C C . LEU B 1 165 ? 18.781 -10.148 2.258 1 98.25 165 LEU B C 1
ATOM 2661 O O . LEU B 1 165 ? 18.969 -8.984 2.619 1 98.25 165 LEU B O 1
#

Secondary structure (DSSP, 8-state):
-EEEE--GGGHHHHHHHHHHHHHH-SSSSSPTTTS---HHHHHHHHHHHHHHSS-EEEEEEETTEEEEEEEEEE-SSGGGTTEEEEEEEE-GGGTTSSHHHHHHHHHHHHHHHTT--EEEEEEETT-HHHHHHHHHHT-EEEEEEEEEEEETTEEEEEEEEEEE-/-EEEE--GGGHHHHHHHHHHHHHH-SSSSSPTTTS---HHHHHHHHHHHHHHSS-EEEEEEETTEEEEEEEEEE-SSGGGTTEEEEEEEE-GGGTTSSHHHHHHHHHHHHHHHTT--EEEEEEETT-HHHHHHHHHHT-EEEEEEEEEEEETTEEEEEEEEEEE-

pLDDT: mean 97.32, std 2.16, range [86.38, 98.94]

Solvent-accessible surface area (backbone atoms only — not comparable to full-atom values): 17565 Å² total; per-residue (Å²): 121,44,77,44,71,69,52,57,86,43,23,56,63,46,48,52,41,53,51,53,30,30,61,75,40,89,82,50,74,52,55,68,81,65,70,84,76,49,42,69,59,45,26,54,48,49,52,48,27,62,70,69,51,42,33,52,43,38,32,33,31,50,98,90,35,72,48,31,41,39,37,34,46,33,37,84,44,80,30,24,41,37,30,25,42,51,48,73,45,55,34,76,92,58,58,93,67,57,53,67,60,53,51,50,53,53,47,49,55,51,29,59,76,47,60,38,39,30,42,31,38,72,42,53,66,84,40,57,69,60,51,52,52,42,45,72,76,57,36,42,76,34,33,52,39,73,57,56,30,46,56,96,91,33,72,36,41,23,32,35,32,36,33,78,105,121,45,77,43,70,67,51,57,88,42,22,56,62,47,48,52,42,55,51,52,30,29,62,73,41,89,80,50,74,51,56,68,82,66,69,85,77,48,42,68,58,45,24,53,49,48,53,49,27,61,70,71,50,42,33,50,41,38,32,32,30,49,97,91,35,71,47,30,40,38,36,33,47,33,38,83,44,81,31,25,40,40,30,25,43,50,49,73,47,54,34,75,94,56,57,94,70,56,54,68,60,53,52,50,55,53,48,53,54,50,28,58,76,48,59,38,39,29,42,32,38,74,44,54,67,83,41,57,69,60,53,51,51,41,46,72,75,56,37,43,75,34,32,51,39,73,57,55,31,45,57,94,92,33,70,37,41,25,32,35,32,35,34,78,103

Nearest PDB structures (foldseek):
  2i79-assembly3_D  TM=9.594E-01  e=1.010E-17  Streptococcus pneumoniae TIGR4
  2i79-assembly1_E  TM=9.701E-01  e=1.977E-17  Streptococcus pneumoniae TIGR4
  2ge3-assembly1_B  TM=9.366E-01  e=5.017E-16  Agrobacterium tumefaciens
  1yvo-assembly1_A  TM=8.807E-01  e=1.486E-12  Pseudomonas aeruginosa PAO1
  1vhs-assembly1_A  TM=8.542E-01  e=6.832E-12  Bacillus subtilis

Organism: NCBI:txid1637975

Foldseek 3Di:
DDKDWDALVCLVLVQVQVLQQLDVDPWDPDHRPRDDDDSVVSSVVQVVQVVLLQWTKMFDDDPNHTFKIKTWAFDDDPVTRLETEIDITGHPVCPPVCVLVVRVVVVVVSSVVSNRFKYKYKTFPPPVSVVVSCVVNPKDFPDKAWQVDQDPNDRTIITIIMDGD/DDKDWDALVCLVLVQVQVLQQLDVDPWDPDHRPRDDDDSVVSSVVQVVQVVLLQWTKMFDDDPNHTFKIKTWAFDDDPVTRLETEIDITGHPVCPPVCVLVVRVVVVVVSSVVSNRFKYKYKTFPPPVSVVVSCVVNPKDFPDKAWQVDQDPNDRTIITIIMDGD